Protein AF-A0AAV0Z0F6-F1 (afdb_monomer)

Sequence (221 aa):
MKNSTNETNNDSPKDEQHQPKLKLEIKMMGVITNCNFYIPDATGDINGMAFRMAYKAALDSKNNKDLCACIASMLCSVVPGFKTNIETALHEICIKPHFISLPSQADENKIMDSELPPLDWPSILVMFGYCILLLFELKYTLSVGYDIHIVSCIRSLKTAAKCDPNSKLGIPFDRTKADSVYAMLFSRQLQETVKKSLISNNNHTNSQVSSLFKYLIAILR

Nearest PDB structures (foldseek):
  6m7d-assembly1_A  TM=5.162E-01  e=4.376E-02  Sendai virus (strain Ohita)
  9fvd-assembly1_B  TM=4.397E-01  e=4.851E-01  Marburg virus - Musoke, Kenya, 1980
  4uft-assembly1_B-1  TM=4.841E-01  e=9.645E-01  Measles virus strain Halle

Mean predicted aligned error: 9.74 Å

Solvent-accessible surface area (backbone atoms only — not comparable to full-atom values): 12847 Å² total; per-residue (Å²): 133,89,78,88,84,88,82,88,83,88,79,81,83,79,81,76,77,78,71,79,79,76,75,73,76,75,76,73,80,58,80,71,39,81,26,67,24,31,29,45,32,95,91,51,46,95,71,43,55,20,30,30,49,18,50,49,52,34,63,73,43,91,45,68,66,49,27,42,35,15,52,49,16,30,47,27,45,79,40,62,88,44,43,70,55,46,53,51,53,35,45,76,69,27,37,42,75,43,82,44,44,18,70,86,43,25,73,86,68,70,54,55,75,90,79,38,64,93,55,51,73,36,52,47,46,27,52,42,52,49,55,53,45,36,50,70,61,78,90,67,56,85,89,67,36,68,67,57,50,50,54,52,50,52,52,53,34,24,62,33,21,69,26,68,86,84,54,86,78,70,85,81,65,58,70,69,56,43,52,45,41,21,70,63,61,54,39,72,68,49,49,52,48,53,53,50,51,36,64,77,41,33,78,38,93,49,66,39,59,10,39,32,27,48,50,50,54,67,73,74,108

Structure (mmCIF, N/CA/C/O backbone):
data_AF-A0AAV0Z0F6-F1
#
_entry.id   AF-A0AAV0Z0F6-F1
#
loop_
_atom_site.group_PDB
_atom_site.id
_atom_site.type_symbol
_atom_site.label_atom_id
_atom_site.label_alt_id
_atom_site.label_comp_id
_atom_site.label_asym_id
_atom_site.label_entity_id
_atom_site.label_seq_id
_atom_site.pdbx_PDB_ins_code
_atom_site.Cartn_x
_atom_site.Cartn_y
_atom_site.Cartn_z
_atom_site.occupancy
_atom_site.B_iso_or_equiv
_atom_site.auth_seq_id
_atom_site.auth_comp_id
_atom_site.auth_asym_id
_atom_site.auth_atom_id
_atom_site.pdbx_PDB_model_num
ATOM 1 N N . MET A 1 1 ? -45.450 61.795 -55.155 1.00 36.94 1 MET A N 1
ATOM 2 C CA . MET A 1 1 ? -46.564 62.225 -54.277 1.00 36.94 1 MET A CA 1
ATOM 3 C C . MET A 1 1 ? -46.697 61.158 -53.197 1.00 36.94 1 MET A C 1
ATOM 5 O O . MET A 1 1 ? -46.901 60.016 -53.567 1.00 36.94 1 MET A O 1
ATOM 9 N N . LYS A 1 2 ? -46.187 61.419 -51.980 1.00 31.16 2 LYS A N 1
ATOM 10 C CA . LYS A 1 2 ? -46.967 61.837 -50.782 1.00 31.16 2 LYS A CA 1
ATOM 11 C C . LYS A 1 2 ? -47.966 60.728 -50.387 1.00 31.16 2 LYS A C 1
ATOM 13 O O . LYS A 1 2 ? -48.844 60.451 -51.187 1.00 31.16 2 LYS A O 1
ATOM 18 N N . ASN A 1 3 ? -47.860 60.012 -49.263 1.00 33.19 3 ASN A N 1
ATOM 19 C CA . ASN A 1 3 ? -47.607 60.390 -47.855 1.00 33.19 3 ASN A CA 1
ATOM 20 C C . ASN A 1 3 ? -46.960 59.193 -47.096 1.00 33.19 3 ASN A C 1
ATOM 22 O O . ASN A 1 3 ? -47.168 58.060 -47.517 1.00 33.19 3 ASN A O 1
ATOM 26 N N . SER A 1 4 ? -46.066 59.359 -46.101 1.00 34.09 4 SER A N 1
ATOM 27 C CA . SER A 1 4 ? -46.325 59.757 -44.685 1.00 34.09 4 SER A CA 1
ATOM 28 C C . SER A 1 4 ? -47.443 58.905 -44.053 1.00 34.09 4 SER A C 1
ATOM 30 O O . SER A 1 4 ? -48.505 58.795 -44.648 1.00 34.09 4 SER A O 1
ATOM 32 N N . THR A 1 5 ? -47.338 58.258 -42.890 1.00 36.00 5 THR A N 1
ATOM 33 C CA . THR A 1 5 ? -46.546 58.439 -41.653 1.00 36.00 5 THR A CA 1
ATOM 34 C C . THR A 1 5 ? -46.770 57.130 -40.842 1.00 36.00 5 THR A C 1
ATOM 36 O O . THR A 1 5 ? -47.800 56.486 -41.023 1.00 36.00 5 THR A O 1
ATOM 39 N N . ASN A 1 6 ? -45.874 56.633 -39.991 1.00 36.19 6 ASN A N 1
ATOM 40 C CA . ASN A 1 6 ? -45.877 57.007 -38.576 1.00 36.19 6 ASN A CA 1
ATOM 41 C C . ASN A 1 6 ? -44.657 56.458 -37.833 1.00 36.19 6 ASN A C 1
ATOM 43 O O . ASN A 1 6 ? -44.187 55.346 -38.070 1.00 36.19 6 ASN A O 1
ATOM 47 N N . GLU A 1 7 ? -44.216 57.305 -36.917 1.00 35.09 7 GLU A N 1
ATOM 48 C CA . GLU A 1 7 ? -43.066 57.204 -36.042 1.00 35.09 7 GLU A CA 1
ATOM 49 C C . GLU A 1 7 ? -43.325 56.335 -34.797 1.00 35.09 7 GLU A C 1
ATOM 51 O O . GLU A 1 7 ? -44.452 56.105 -34.363 1.00 35.09 7 GLU A O 1
ATOM 56 N N . THR A 1 8 ? -42.192 55.897 -34.257 1.00 34.31 8 THR A N 1
ATOM 57 C CA . THR A 1 8 ? -41.834 55.392 -32.923 1.00 34.31 8 THR A CA 1
ATOM 58 C C . THR A 1 8 ? -42.647 55.878 -31.716 1.00 34.31 8 THR A C 1
ATOM 60 O O . THR A 1 8 ? -42.922 57.070 -31.606 1.00 34.31 8 THR A O 1
ATOM 63 N N . ASN A 1 9 ? -42.854 54.989 -30.727 1.00 32.50 9 ASN A N 1
ATOM 64 C CA . ASN A 1 9 ? -42.323 55.161 -29.358 1.00 32.50 9 ASN A CA 1
ATOM 65 C C . ASN A 1 9 ? -42.589 53.961 -28.419 1.00 32.50 9 ASN A C 1
ATOM 67 O O . ASN A 1 9 ? -43.702 53.447 -28.378 1.00 32.50 9 ASN A O 1
ATOM 71 N N . ASN A 1 10 ? -41.559 53.667 -27.607 1.00 33.06 10 ASN A N 1
ATOM 72 C CA . ASN A 1 10 ? -41.520 52.965 -26.306 1.00 33.06 10 ASN A CA 1
ATOM 73 C C . ASN A 1 10 ? -41.844 51.452 -26.332 1.00 33.06 10 ASN A C 1
ATOM 75 O O . ASN A 1 10 ? -42.818 51.024 -26.928 1.00 33.06 10 ASN A O 1
ATOM 79 N N . ASP A 1 11 ? -41.079 50.537 -25.738 1.00 36.56 11 ASP A N 1
ATOM 80 C CA . ASP A 1 11 ? -40.344 50.593 -24.477 1.00 36.56 11 ASP A CA 1
ATOM 81 C C . ASP A 1 11 ? -39.238 49.513 -24.464 1.00 36.56 11 ASP A C 1
ATOM 83 O O . ASP A 1 11 ? -39.309 48.518 -25.188 1.00 36.56 11 ASP A O 1
ATOM 87 N N . SER A 1 12 ? -38.227 49.726 -23.625 1.00 36.69 12 SER A N 1
ATOM 88 C CA . SER A 1 12 ? -37.025 48.904 -23.420 1.00 36.69 12 SER A CA 1
ATOM 89 C C . SER A 1 12 ? -37.232 47.376 -23.361 1.00 36.69 12 SER A C 1
ATOM 91 O O . SER A 1 12 ? -38.237 46.899 -22.825 1.00 36.69 12 SER A O 1
ATOM 93 N N . PRO A 1 13 ? -36.233 46.576 -23.792 1.00 36.41 13 PRO A N 1
ATOM 94 C CA . PRO A 1 13 ? -36.243 45.133 -23.597 1.00 36.41 13 PRO A CA 1
ATOM 95 C C . PRO A 1 13 ? -36.143 44.823 -22.100 1.00 36.41 13 PRO A C 1
ATOM 97 O O . PRO A 1 13 ? -35.202 45.234 -21.422 1.00 36.41 13 PRO A O 1
ATOM 100 N N . LYS A 1 14 ? -37.125 44.088 -21.571 1.00 38.12 14 LYS A N 1
ATOM 101 C CA . LYS A 1 14 ? -36.968 43.415 -20.283 1.00 38.12 14 LYS A CA 1
ATOM 102 C C . LYS A 1 14 ? -35.881 42.366 -20.469 1.00 38.12 14 LYS A C 1
ATOM 104 O O . LYS A 1 14 ? -36.106 41.365 -21.144 1.00 38.12 14 LYS A O 1
ATOM 109 N N . ASP A 1 15 ? -34.719 42.625 -19.882 1.00 36.59 15 ASP A N 1
ATOM 110 C CA . ASP A 1 15 ? -33.690 41.626 -19.636 1.00 36.59 15 ASP A CA 1
ATOM 111 C C . ASP A 1 15 ? -34.312 40.476 -18.832 1.00 36.59 15 ASP A C 1
ATOM 113 O O . ASP A 1 15 ? -34.387 40.503 -17.602 1.00 36.59 15 ASP A O 1
ATOM 117 N N . GLU A 1 16 ? -34.785 39.445 -19.531 1.00 37.19 16 GLU A N 1
ATOM 118 C CA . GLU A 1 16 ? -34.990 38.134 -18.936 1.00 37.19 16 GLU A CA 1
ATOM 119 C C . GLU A 1 16 ? -33.609 37.563 -18.627 1.00 37.19 16 GLU A C 1
ATOM 121 O O . GLU A 1 16 ? -32.989 36.868 -19.436 1.00 37.19 16 GLU A O 1
ATOM 126 N N . GLN A 1 17 ? -33.129 37.892 -17.423 1.00 35.50 17 GLN A N 1
ATOM 127 C CA . GLN A 1 17 ? -32.076 37.169 -16.729 1.00 35.50 17 GLN A CA 1
ATOM 128 C C . GLN A 1 17 ? -32.372 35.669 -16.820 1.00 35.50 17 GLN A C 1
ATOM 130 O O . GLN A 1 17 ? -33.114 35.100 -16.018 1.00 35.50 17 GLN A O 1
ATOM 135 N N . HIS A 1 18 ? -31.748 35.016 -17.797 1.00 40.16 18 HIS A N 1
ATOM 136 C CA . HIS A 1 18 ? -31.531 33.584 -17.792 1.00 40.16 18 HIS A CA 1
ATOM 137 C C . HIS A 1 18 ? -30.619 33.284 -16.606 1.00 40.16 18 HIS A C 1
ATOM 139 O O . HIS A 1 18 ? -29.395 33.268 -16.723 1.00 40.16 18 HIS A O 1
ATOM 145 N N . GLN A 1 19 ? -31.216 33.077 -15.433 1.00 40.34 19 GLN A N 1
ATOM 146 C CA . GLN A 1 19 ? -30.513 32.424 -14.346 1.00 40.34 19 GLN A CA 1
ATOM 147 C C . GLN A 1 19 ? -30.098 31.035 -14.843 1.00 40.34 19 GLN A C 1
ATOM 149 O O . GLN A 1 19 ? -30.968 30.239 -15.220 1.00 40.34 19 GLN A O 1
ATOM 154 N N . PRO A 1 20 ? -28.799 30.698 -14.855 1.00 39.34 20 PRO A N 1
ATOM 155 C CA . PRO A 1 20 ? -28.409 29.324 -15.074 1.00 39.34 20 PRO A CA 1
ATOM 156 C C . PRO A 1 20 ? -28.940 28.524 -13.884 1.00 39.34 20 PRO A C 1
ATOM 158 O O . PRO A 1 20 ? -28.512 28.716 -12.746 1.00 39.34 20 PRO A O 1
ATOM 161 N N . LYS A 1 21 ? -29.901 27.630 -14.151 1.00 36.66 21 LYS A N 1
ATOM 162 C CA . LYS A 1 21 ? -30.272 26.546 -13.238 1.00 36.66 21 LYS A CA 1
ATOM 163 C C . LYS A 1 21 ? -28.997 25.763 -12.941 1.00 36.66 21 LYS A C 1
ATOM 165 O O . LYS A 1 21 ? -28.613 24.879 -13.705 1.00 36.66 21 LYS A O 1
ATOM 170 N N . LEU A 1 22 ? -28.348 26.107 -11.833 1.00 36.38 22 LEU A N 1
ATOM 171 C CA . LEU A 1 22 ? -27.390 25.261 -11.145 1.00 36.38 22 LEU A CA 1
ATOM 172 C C . LEU A 1 22 ? -28.110 23.939 -10.880 1.00 36.38 22 LEU A C 1
ATOM 174 O O . LEU A 1 22 ? -28.892 23.809 -9.938 1.00 36.38 22 LEU A O 1
ATOM 178 N N . LYS A 1 23 ? -27.890 22.964 -11.765 1.00 38.59 23 LYS A N 1
ATOM 179 C CA . LYS A 1 23 ? -28.111 21.559 -11.457 1.00 38.59 23 LYS A CA 1
ATOM 180 C C . LYS A 1 23 ? -27.133 21.251 -10.332 1.00 38.59 23 LYS A C 1
ATOM 182 O O . LYS A 1 23 ? -25.975 20.948 -10.589 1.00 38.59 23 LYS A O 1
ATOM 187 N N . LEU A 1 24 ? -27.589 21.416 -9.092 1.00 44.81 24 LEU A N 1
ATOM 188 C CA . LEU A 1 24 ? -26.961 20.773 -7.953 1.00 44.81 24 LEU A CA 1
ATOM 189 C C . LEU A 1 24 ? -26.950 19.281 -8.291 1.00 44.81 24 LEU A C 1
ATOM 191 O O . LEU A 1 24 ? -27.991 18.623 -8.258 1.00 44.81 24 LEU A O 1
ATOM 195 N N . GLU A 1 25 ? -25.786 18.762 -8.673 1.00 39.38 25 GLU A N 1
ATOM 196 C CA . GLU A 1 25 ? -25.502 17.344 -8.534 1.00 39.38 25 GLU A CA 1
ATOM 197 C C . GLU A 1 25 ? -25.650 17.045 -7.047 1.00 39.38 25 GLU A C 1
ATOM 199 O O . GLU A 1 25 ? -24.797 17.371 -6.221 1.00 39.38 25 GLU A O 1
ATOM 204 N N . ILE A 1 26 ? -26.810 16.503 -6.686 1.00 44.06 26 ILE A N 1
ATOM 205 C CA . ILE A 1 26 ? -27.040 15.918 -5.377 1.00 44.06 26 ILE A CA 1
ATOM 206 C C . ILE A 1 26 ? -26.003 14.803 -5.281 1.00 44.06 26 ILE A C 1
ATOM 208 O O . ILE A 1 26 ? -26.165 13.756 -5.907 1.00 44.06 26 ILE A O 1
ATOM 212 N N . LYS A 1 27 ? -24.905 15.062 -4.560 1.00 48.22 27 LYS A N 1
ATOM 213 C CA . LYS A 1 27 ? -23.892 14.069 -4.204 1.00 48.22 27 LYS A CA 1
ATOM 214 C C . LYS A 1 27 ? -24.641 12.958 -3.480 1.00 48.22 27 LYS A C 1
ATOM 216 O O . LYS A 1 27 ? -24.971 13.087 -2.304 1.00 48.22 27 LYS A O 1
ATOM 221 N N . MET A 1 28 ? -25.009 11.923 -4.227 1.00 45.38 28 MET A N 1
ATOM 222 C CA . MET A 1 28 ? -25.701 10.747 -3.733 1.00 45.38 28 MET A CA 1
ATOM 223 C C . MET A 1 28 ? -24.772 10.160 -2.672 1.00 45.38 28 MET A C 1
ATOM 225 O O . MET A 1 28 ? -23.732 9.599 -3.009 1.00 45.38 28 MET A O 1
ATOM 229 N N . MET A 1 29 ? -25.062 10.412 -1.390 1.00 52.53 29 MET A N 1
ATOM 230 C CA . MET A 1 29 ? -24.277 9.844 -0.300 1.00 52.53 29 MET A CA 1
ATOM 231 C C . MET A 1 29 ? -24.448 8.335 -0.402 1.00 52.53 29 MET A C 1
ATOM 233 O O . MET A 1 29 ? -25.510 7.796 -0.096 1.00 52.53 29 MET A O 1
ATOM 237 N N . GLY A 1 30 ? -23.427 7.672 -0.943 1.00 65.88 30 GLY A N 1
ATOM 238 C CA . GLY A 1 30 ? -23.407 6.228 -1.068 1.00 65.88 30 GLY A CA 1
ATOM 239 C C . GLY A 1 30 ? -23.584 5.585 0.304 1.00 65.88 30 GLY A C 1
ATOM 240 O O . GLY A 1 30 ? -23.236 6.162 1.334 1.00 65.88 30 GLY A O 1
ATOM 241 N N . VAL A 1 31 ? -24.118 4.365 0.324 1.00 84.75 31 VAL A N 1
ATOM 242 C CA . VAL A 1 31 ? -24.234 3.579 1.557 1.00 84.75 31 VAL A CA 1
ATOM 243 C C . VAL A 1 31 ? -22.855 3.489 2.214 1.00 84.75 31 VAL A C 1
ATOM 245 O O . VAL A 1 31 ? -21.896 3.050 1.572 1.00 84.75 31 VAL A O 1
ATOM 248 N N . ILE A 1 32 ? -22.749 3.932 3.470 1.00 91.25 32 ILE A N 1
ATOM 249 C CA . ILE A 1 32 ? -21.505 3.846 4.240 1.00 91.25 32 ILE A CA 1
ATOM 250 C C . ILE A 1 32 ? -21.154 2.370 4.423 1.00 91.25 32 ILE A C 1
ATOM 252 O O . ILE A 1 32 ? -21.977 1.576 4.877 1.00 91.25 32 ILE A O 1
ATOM 256 N N . THR A 1 33 ? -19.926 2.006 4.072 1.00 94.19 33 THR A N 1
ATOM 257 C CA . THR A 1 33 ? -19.409 0.643 4.215 1.00 94.19 33 THR A CA 1
ATOM 258 C C . THR A 1 33 ? -18.358 0.629 5.314 1.00 94.19 33 THR A C 1
ATOM 260 O O . THR A 1 33 ? -17.432 1.437 5.285 1.00 94.19 33 THR A O 1
ATOM 263 N N . ASN A 1 34 ? -18.508 -0.267 6.288 1.00 94.88 34 ASN A N 1
ATOM 264 C CA . ASN A 1 34 ? -17.475 -0.498 7.293 1.00 94.88 34 ASN A CA 1
ATOM 265 C C . ASN A 1 34 ? -16.402 -1.406 6.686 1.00 94.88 34 ASN A C 1
ATOM 267 O O . ASN A 1 34 ? -16.731 -2.507 6.252 1.00 94.88 34 ASN A O 1
ATOM 271 N N . CYS A 1 35 ? -15.150 -0.954 6.668 1.00 96.69 35 CYS A N 1
ATOM 272 C CA . CYS A 1 35 ? -14.030 -1.702 6.095 1.00 96.69 35 CYS A CA 1
ATOM 273 C C . CYS A 1 35 ? -12.923 -1.852 7.138 1.00 96.69 35 CYS A C 1
ATOM 275 O O . CYS A 1 35 ? -12.595 -0.881 7.822 1.00 96.69 35 CYS A O 1
ATOM 277 N N . ASN A 1 36 ? -12.315 -3.034 7.234 1.00 97.00 36 ASN A N 1
ATOM 278 C CA . ASN A 1 36 ? -11.160 -3.236 8.107 1.00 97.00 36 ASN A CA 1
ATOM 279 C C . ASN A 1 36 ? -9.994 -2.346 7.669 1.00 97.00 36 ASN A C 1
ATOM 281 O O . ASN A 1 36 ? -9.692 -2.229 6.480 1.00 97.00 36 ASN A O 1
ATOM 285 N N . PHE A 1 37 ? -9.337 -1.728 8.645 1.00 97.00 37 PHE A N 1
ATOM 286 C CA . PHE A 1 37 ? -8.220 -0.825 8.434 1.00 97.00 37 PHE A CA 1
ATOM 287 C C . PHE A 1 37 ? -7.099 -1.177 9.408 1.00 97.00 37 PHE A C 1
ATOM 289 O O . PHE A 1 37 ? -7.163 -0.870 10.599 1.00 97.00 37 PHE A O 1
ATOM 296 N N . TYR A 1 38 ? -6.074 -1.849 8.897 1.00 96.25 38 TYR A N 1
ATOM 297 C CA . TYR A 1 38 ? -4.969 -2.353 9.702 1.00 96.25 38 TYR A CA 1
ATOM 298 C C . TYR A 1 38 ? -3.941 -1.243 9.942 1.00 96.25 38 TYR A C 1
ATOM 300 O O . TYR A 1 38 ? -3.533 -0.553 9.004 1.00 96.25 38 TYR A O 1
ATOM 308 N N . ILE A 1 39 ? -3.531 -1.044 11.189 1.00 94.56 39 ILE A N 1
ATOM 309 C CA . ILE A 1 39 ? -2.497 -0.071 11.554 1.00 94.56 39 ILE A CA 1
ATOM 310 C C . ILE A 1 39 ? -1.460 -0.712 12.468 1.00 94.56 39 ILE A C 1
ATOM 312 O O . ILE A 1 39 ? -1.803 -1.606 13.239 1.00 94.56 39 ILE A O 1
ATOM 316 N N . PRO A 1 40 ? -0.200 -0.263 12.398 1.00 93.50 40 PRO A N 1
ATOM 317 C CA . PRO A 1 40 ? 0.806 -0.669 13.362 1.00 93.50 40 PRO A CA 1
ATOM 318 C C . PRO A 1 40 ? 0.439 -0.149 14.758 1.00 93.50 40 PRO A C 1
ATOM 320 O O . PRO A 1 40 ? -0.103 0.953 14.898 1.00 93.50 40 PRO A O 1
ATOM 323 N N . ASP A 1 41 ? 0.770 -0.923 15.786 1.00 90.00 41 ASP A N 1
ATOM 324 C CA . ASP A 1 41 ? 0.691 -0.476 17.175 1.00 90.00 41 ASP A CA 1
ATOM 325 C C . ASP A 1 41 ? 1.569 0.762 17.415 1.00 90.00 41 ASP A C 1
ATOM 327 O O . ASP A 1 41 ? 2.561 1.007 16.723 1.00 90.00 41 ASP A O 1
ATOM 331 N N . ALA A 1 42 ? 1.251 1.535 18.458 1.00 81.44 42 ALA A N 1
ATOM 332 C CA . ALA A 1 42 ? 2.024 2.725 18.829 1.00 81.44 42 ALA A CA 1
ATOM 333 C C . ALA A 1 42 ? 3.491 2.409 19.186 1.00 81.44 42 ALA A C 1
ATOM 335 O O . ALA A 1 42 ? 4.367 3.255 19.019 1.00 81.44 42 ALA A O 1
ATOM 336 N N . THR A 1 43 ? 3.763 1.187 19.652 1.00 75.12 43 THR A N 1
ATOM 337 C CA . THR A 1 43 ? 5.113 0.671 19.932 1.00 75.12 43 THR A CA 1
ATOM 338 C C . THR A 1 43 ? 5.883 0.271 18.669 1.00 75.12 43 THR A C 1
ATOM 340 O O . THR A 1 43 ? 7.059 -0.073 18.757 1.00 75.12 43 THR A O 1
ATOM 343 N N . GLY A 1 44 ? 5.240 0.343 17.500 1.00 68.62 44 GLY A N 1
ATOM 344 C CA . GLY A 1 44 ? 5.785 -0.016 16.198 1.00 68.62 44 GLY A CA 1
ATOM 345 C C . GLY A 1 44 ? 5.366 -1.409 15.727 1.00 68.62 44 GLY A C 1
ATOM 346 O O . GLY A 1 44 ? 4.872 -2.234 16.491 1.00 68.62 44 GLY A O 1
ATOM 347 N N . ASP A 1 45 ? 5.607 -1.664 14.442 1.00 70.00 45 ASP A N 1
ATOM 348 C CA . ASP A 1 45 ? 5.353 -2.940 13.774 1.00 70.00 45 ASP A CA 1
ATOM 349 C C . ASP A 1 45 ? 6.673 -3.496 13.234 1.00 70.00 45 ASP A C 1
ATOM 351 O O . ASP A 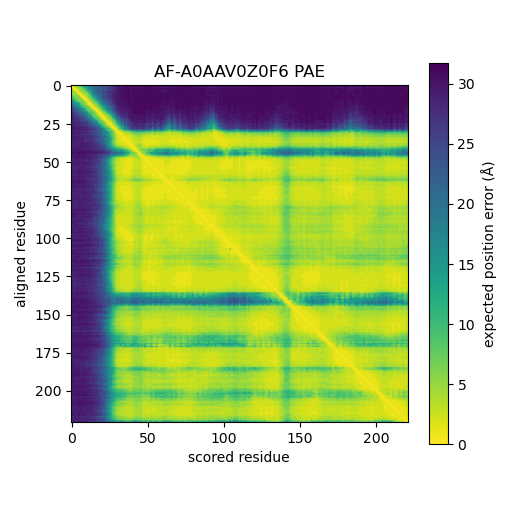1 45 ? 7.114 -3.173 12.130 1.00 70.00 45 ASP A O 1
ATOM 355 N N . ILE A 1 46 ? 7.335 -4.303 14.066 1.00 67.44 46 ILE A N 1
ATOM 356 C CA . ILE A 1 46 ? 8.696 -4.807 13.823 1.00 67.44 46 ILE A CA 1
ATOM 357 C C . ILE A 1 46 ? 8.756 -5.656 12.543 1.00 67.44 46 ILE A C 1
ATOM 359 O O . ILE A 1 46 ? 9.769 -5.650 11.846 1.00 67.44 46 ILE A O 1
ATOM 363 N N . ASN A 1 47 ? 7.659 -6.338 12.199 1.00 79.56 47 ASN A N 1
ATOM 364 C CA . ASN A 1 47 ? 7.612 -7.296 11.094 1.00 79.56 47 ASN A CA 1
ATOM 365 C C . ASN A 1 47 ? 6.715 -6.834 9.934 1.00 79.56 47 ASN A C 1
ATOM 367 O O . ASN A 1 47 ? 6.436 -7.618 9.026 1.00 79.56 47 ASN A O 1
ATOM 371 N N . GLY A 1 48 ? 6.192 -5.608 9.966 1.00 91.69 48 GLY A N 1
ATOM 372 C CA . GLY A 1 48 ? 5.227 -5.142 8.969 1.00 91.69 48 GLY A CA 1
ATOM 373 C C . GLY A 1 48 ? 3.932 -5.967 8.937 1.00 91.69 48 GLY A C 1
ATOM 374 O O . GLY A 1 48 ? 3.354 -6.144 7.866 1.00 91.69 48 GLY A O 1
ATOM 375 N N . MET A 1 49 ? 3.505 -6.545 10.064 1.00 94.56 49 MET A N 1
ATOM 376 C CA . MET A 1 49 ? 2.282 -7.340 10.189 1.00 94.56 49 MET A CA 1
ATOM 377 C C . MET A 1 49 ? 1.038 -6.581 9.709 1.00 94.56 49 MET A C 1
ATOM 379 O O . MET A 1 49 ? 0.235 -7.157 8.973 1.00 94.56 49 MET A O 1
ATOM 383 N N . ALA A 1 50 ? 0.898 -5.296 10.051 1.00 95.75 50 ALA A N 1
ATOM 384 C CA . ALA A 1 50 ? -0.231 -4.481 9.604 1.00 95.75 50 ALA A CA 1
ATOM 385 C C . ALA A 1 50 ? -0.252 -4.355 8.077 1.00 95.75 50 ALA A C 1
ATOM 387 O O . ALA A 1 50 ? -1.281 -4.582 7.436 1.00 95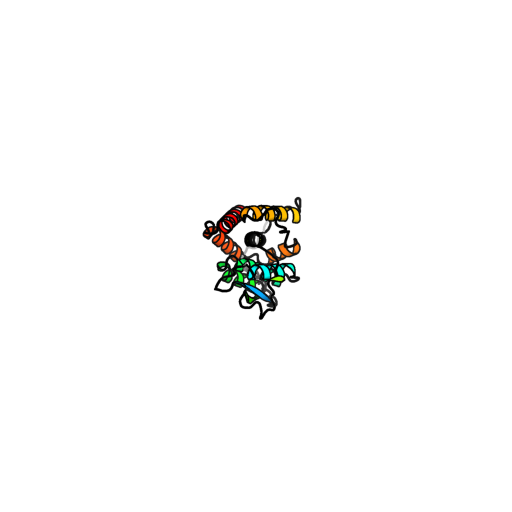.75 50 ALA A O 1
ATOM 388 N N . PHE A 1 51 ? 0.917 -4.096 7.486 1.00 96.69 51 PHE A N 1
ATOM 389 C CA . PHE A 1 51 ? 1.070 -4.027 6.038 1.00 96.69 51 PHE A CA 1
ATOM 390 C C . PHE A 1 51 ? 0.762 -5.372 5.374 1.00 96.69 51 PHE A C 1
ATOM 392 O O . PHE A 1 51 ? -0.001 -5.426 4.413 1.00 96.69 51 PHE A O 1
ATOM 399 N N . ARG A 1 52 ? 1.339 -6.468 5.878 1.00 96.38 52 ARG A N 1
ATOM 400 C CA . ARG A 1 52 ? 1.163 -7.815 5.314 1.00 96.38 52 ARG A CA 1
ATOM 401 C C . ARG A 1 52 ? -0.294 -8.272 5.385 1.00 96.38 52 ARG A C 1
ATOM 403 O O . ARG A 1 52 ? -0.784 -8.867 4.425 1.00 96.38 52 ARG A O 1
ATOM 410 N N . MET A 1 53 ? -0.999 -7.949 6.470 1.00 96.62 53 MET A N 1
ATOM 411 C CA . MET A 1 53 ? -2.427 -8.236 6.609 1.00 96.62 53 MET A CA 1
ATOM 412 C C . MET A 1 53 ? -3.270 -7.415 5.628 1.00 96.62 53 MET A C 1
ATOM 414 O O . MET A 1 53 ? -4.101 -7.977 4.915 1.00 96.62 53 MET A O 1
ATOM 418 N N . ALA A 1 54 ? -3.014 -6.110 5.521 1.00 97.44 54 ALA A N 1
ATOM 419 C CA . ALA A 1 54 ? -3.695 -5.251 4.555 1.00 97.44 54 ALA A CA 1
ATOM 420 C C . ALA A 1 54 ? -3.438 -5.696 3.106 1.00 97.44 54 ALA A C 1
ATOM 422 O O . ALA A 1 54 ? -4.358 -5.736 2.292 1.00 97.44 54 ALA A O 1
ATOM 423 N N . TYR A 1 55 ? -2.207 -6.099 2.793 1.00 97.31 55 TYR A N 1
ATOM 424 C CA . TYR A 1 55 ? -1.837 -6.627 1.486 1.00 97.31 55 TYR A CA 1
ATOM 425 C C . TYR A 1 55 ? -2.587 -7.924 1.162 1.00 97.31 55 TYR A C 1
ATOM 427 O O . TYR A 1 55 ? -3.182 -8.032 0.091 1.00 97.31 55 TYR A O 1
ATOM 435 N N . LYS A 1 56 ? -2.637 -8.880 2.101 1.00 96.25 56 LYS A N 1
ATOM 436 C CA . LYS A 1 56 ? -3.433 -10.109 1.956 1.00 96.25 56 LYS A CA 1
ATOM 437 C C . LYS A 1 56 ? -4.905 -9.790 1.684 1.00 96.25 56 LYS A C 1
ATOM 439 O O . LYS A 1 56 ? -5.464 -10.255 0.695 1.00 96.25 56 LYS A O 1
ATOM 444 N N . ALA A 1 57 ? -5.504 -8.933 2.508 1.00 96.50 57 ALA A N 1
ATOM 445 C CA . ALA A 1 57 ? -6.897 -8.528 2.353 1.00 96.50 57 ALA A CA 1
ATOM 446 C C . ALA A 1 57 ? -7.162 -7.821 1.007 1.00 96.50 57 ALA A C 1
ATOM 448 O O . ALA A 1 57 ? -8.200 -8.046 0.387 1.00 96.50 57 ALA A O 1
ATOM 449 N N . ALA A 1 58 ? -6.216 -7.021 0.501 1.00 96.88 58 ALA A N 1
ATOM 450 C CA . ALA A 1 58 ? -6.320 -6.387 -0.815 1.00 96.88 58 ALA A CA 1
ATOM 451 C C . ALA A 1 58 ? -6.335 -7.409 -1.969 1.00 96.88 58 ALA A C 1
ATOM 453 O O . ALA A 1 58 ? -7.100 -7.259 -2.931 1.00 96.88 58 ALA A O 1
ATOM 454 N N . LEU A 1 59 ? -5.508 -8.457 -1.878 1.00 94.62 59 LEU A N 1
ATOM 455 C CA . LEU A 1 59 ? -5.477 -9.540 -2.866 1.00 94.62 59 LEU A CA 1
ATOM 456 C C . LEU A 1 59 ? -6.812 -10.292 -2.901 1.00 94.62 59 LEU A C 1
ATOM 458 O O . LEU A 1 59 ? -7.376 -10.477 -3.983 1.00 94.62 59 LEU A O 1
ATOM 462 N N . ASP A 1 60 ? -7.351 -10.622 -1.728 1.00 94.75 60 ASP A N 1
ATOM 463 C CA . ASP A 1 60 ? -8.593 -11.391 -1.578 1.00 94.75 60 ASP A CA 1
ATOM 464 C C . ASP A 1 60 ? -9.862 -10.550 -1.800 1.00 94.75 60 ASP A C 1
ATOM 466 O O . ASP A 1 60 ? -10.956 -11.090 -2.002 1.00 94.75 60 ASP A O 1
ATOM 470 N N . SER A 1 61 ? -9.737 -9.219 -1.789 1.00 94.62 61 SER A N 1
ATOM 471 C CA . SER A 1 61 ? -10.874 -8.315 -1.923 1.00 94.62 61 SER A CA 1
ATOM 472 C C . SER A 1 61 ? -11.582 -8.468 -3.271 1.00 94.62 61 SER A C 1
ATOM 474 O O . SER A 1 61 ? -10.966 -8.447 -4.344 1.00 94.62 61 SER A O 1
ATOM 476 N N . LYS A 1 62 ? -12.913 -8.554 -3.189 1.00 93.19 62 LYS A N 1
ATOM 477 C CA . LYS A 1 62 ? -13.859 -8.542 -4.318 1.00 93.19 62 LYS A CA 1
ATOM 478 C C . LYS A 1 62 ? -14.627 -7.221 -4.422 1.00 93.19 62 LYS A C 1
ATOM 480 O O . LYS A 1 62 ? -15.468 -7.067 -5.301 1.00 93.19 62 LYS A O 1
ATOM 485 N N . ASN A 1 63 ? -14.372 -6.293 -3.501 1.00 92.81 63 ASN A N 1
ATOM 486 C CA . ASN A 1 63 ? -15.088 -5.035 -3.357 1.00 92.81 63 ASN A CA 1
ATOM 487 C C . ASN A 1 63 ? -14.097 -3.874 -3.436 1.00 92.81 63 ASN A C 1
ATOM 489 O O . ASN A 1 63 ? -13.138 -3.798 -2.666 1.00 92.81 63 ASN A O 1
ATOM 493 N N . ASN A 1 64 ? -14.364 -2.927 -4.331 1.00 94.62 64 ASN A N 1
ATOM 494 C CA . ASN A 1 64 ? -13.489 -1.782 -4.548 1.00 94.62 64 ASN A CA 1
ATOM 495 C C . ASN A 1 64 ? -13.323 -0.919 -3.288 1.00 94.62 64 ASN A C 1
ATOM 497 O O . ASN A 1 64 ? -12.237 -0.394 -3.061 1.00 94.62 64 ASN A O 1
ATOM 501 N N . LYS A 1 65 ? -14.348 -0.819 -2.430 1.00 95.00 65 LYS A N 1
ATOM 502 C CA . LYS A 1 65 ? -14.238 -0.091 -1.157 1.00 95.00 65 LYS A CA 1
ATOM 503 C C . LYS A 1 65 ? -13.282 -0.771 -0.181 1.00 95.00 65 LYS A C 1
ATOM 505 O O . LYS A 1 65 ? -12.382 -0.118 0.337 1.00 95.00 65 LYS A O 1
ATOM 510 N N . ASP A 1 66 ? -13.429 -2.080 0.011 1.00 95.75 66 ASP A N 1
ATOM 511 C CA . ASP A 1 66 ? -12.527 -2.852 0.873 1.00 95.75 66 ASP A CA 1
ATOM 512 C C . ASP A 1 66 ? -11.094 -2.815 0.332 1.00 95.75 66 ASP A C 1
ATOM 514 O O . ASP A 1 66 ? -10.146 -2.627 1.093 1.00 95.75 66 ASP A O 1
ATOM 518 N N . LEU A 1 67 ? -10.932 -2.901 -0.994 1.00 96.75 67 LEU A N 1
ATOM 519 C CA . LEU A 1 67 ? -9.636 -2.738 -1.653 1.00 96.75 67 LEU A CA 1
ATOM 520 C C . LEU A 1 67 ? -9.027 -1.359 -1.352 1.00 96.75 67 LEU A C 1
ATOM 522 O O . LEU A 1 67 ? -7.872 -1.285 -0.942 1.00 96.75 67 LEU A O 1
ATOM 526 N N . CYS A 1 68 ? -9.795 -0.275 -1.490 1.00 96.06 68 CYS A N 1
ATOM 527 C CA . CYS A 1 68 ? -9.327 1.077 -1.178 1.00 96.06 68 CYS A CA 1
ATOM 528 C C . CYS A 1 68 ? -8.929 1.230 0.295 1.00 96.06 68 CYS A C 1
ATOM 530 O O . CYS A 1 68 ? -7.883 1.811 0.581 1.00 96.06 68 CYS A O 1
ATOM 532 N N . ALA A 1 69 ? -9.709 0.671 1.225 1.00 97.12 69 ALA A N 1
ATOM 533 C CA . ALA A 1 69 ? -9.373 0.670 2.648 1.00 97.12 69 ALA A CA 1
ATOM 534 C C . ALA A 1 69 ? -8.062 -0.086 2.929 1.00 97.12 69 ALA A C 1
ATOM 536 O O . ALA A 1 69 ? -7.226 0.401 3.689 1.00 97.12 69 ALA A O 1
ATOM 537 N N . CYS A 1 70 ? -7.833 -1.222 2.263 1.00 97.62 70 CYS A N 1
ATOM 538 C CA . CYS A 1 70 ? -6.591 -1.987 2.388 1.00 97.62 70 CYS A CA 1
ATOM 539 C C . CYS A 1 70 ? -5.380 -1.234 1.813 1.00 97.62 70 CYS A C 1
ATOM 541 O O . CYS A 1 70 ? -4.327 -1.186 2.446 1.00 97.62 70 CYS A O 1
ATOM 543 N N . ILE A 1 71 ? -5.521 -0.595 0.646 1.00 96.56 71 ILE A N 1
ATOM 544 C CA . ILE A 1 71 ? -4.465 0.239 0.040 1.00 96.56 71 ILE A CA 1
ATOM 545 C C . ILE A 1 71 ? -4.101 1.400 0.962 1.00 96.56 71 ILE A C 1
ATOM 547 O O . ILE A 1 71 ? -2.930 1.656 1.238 1.00 96.56 71 ILE A O 1
ATOM 551 N N . ALA A 1 72 ? -5.117 2.072 1.485 1.00 95.88 72 ALA A N 1
ATOM 552 C CA . ALA A 1 72 ? -4.964 3.156 2.431 1.00 95.88 72 ALA A CA 1
ATOM 553 C C . ALA A 1 72 ? -4.274 2.703 3.736 1.00 95.88 72 ALA A C 1
ATOM 555 O O . ALA A 1 72 ? -3.356 3.363 4.223 1.00 95.88 72 ALA A O 1
ATOM 556 N N . SER A 1 73 ? -4.648 1.533 4.253 1.00 96.75 73 SER A N 1
ATOM 557 C CA . SER A 1 73 ? -4.015 0.894 5.410 1.00 96.75 73 SER A CA 1
ATOM 558 C C . SER A 1 73 ? -2.534 0.565 5.159 1.00 96.75 73 SER A C 1
ATOM 560 O O . SER A 1 73 ? -1.687 0.876 6.002 1.00 96.75 73 SER A O 1
ATOM 562 N N . MET A 1 74 ? -2.179 0.050 3.976 1.00 96.94 74 MET A N 1
ATOM 563 C CA . MET A 1 74 ? -0.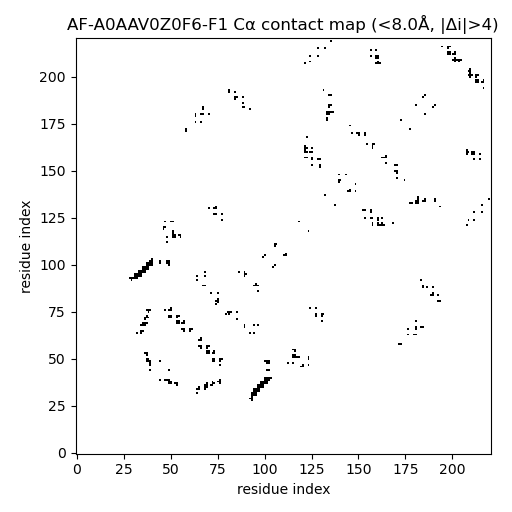782 -0.184 3.580 1.00 96.94 74 MET A CA 1
ATOM 564 C C . MET A 1 74 ? 0.042 1.111 3.541 1.00 96.94 74 MET A C 1
ATOM 566 O O . MET A 1 74 ? 1.175 1.141 4.024 1.00 96.94 74 MET A O 1
ATOM 570 N N . LEU A 1 75 ? -0.524 2.204 3.018 1.00 94.75 75 LEU A N 1
ATOM 571 C CA . LEU A 1 75 ? 0.139 3.512 2.994 1.00 94.75 75 LEU A CA 1
ATOM 572 C C . LEU A 1 75 ? 0.386 4.051 4.410 1.00 94.75 75 LEU A C 1
ATOM 574 O O . LEU A 1 75 ? 1.499 4.485 4.716 1.00 94.75 75 LEU A O 1
ATOM 578 N N . CYS A 1 76 ? -0.622 3.983 5.284 1.00 93.19 76 CYS A N 1
ATOM 579 C CA . CYS A 1 76 ? -0.511 4.404 6.683 1.00 93.19 76 CYS A CA 1
ATOM 580 C C . CYS A 1 76 ? 0.439 3.529 7.505 1.00 93.19 76 CYS A C 1
ATOM 582 O O . CYS A 1 76 ? 1.038 4.026 8.454 1.00 93.19 76 CYS A O 1
ATOM 584 N N . SER A 1 77 ? 0.596 2.254 7.146 1.00 93.00 77 SER A N 1
ATOM 585 C CA . SER A 1 77 ? 1.500 1.339 7.851 1.00 93.00 77 SER A CA 1
ATOM 586 C C . SER A 1 77 ? 2.970 1.718 7.666 1.00 93.00 77 SER A C 1
ATOM 588 O O . SER A 1 77 ? 3.753 1.607 8.602 1.00 93.00 77 SER A O 1
ATOM 590 N N . VAL A 1 78 ? 3.348 2.205 6.478 1.00 91.12 78 VAL A N 1
ATOM 591 C CA . VAL A 1 78 ? 4.724 2.662 6.203 1.00 91.12 78 VAL A CA 1
ATOM 592 C C . VAL A 1 78 ? 4.926 4.128 6.587 1.00 91.12 78 VAL A C 1
ATOM 594 O O . VAL A 1 78 ? 5.994 4.501 7.069 1.00 91.12 78 VAL A O 1
ATOM 597 N N . VAL A 1 79 ? 3.910 4.972 6.383 1.00 88.88 79 VAL A N 1
ATOM 598 C CA . VAL A 1 79 ? 3.957 6.404 6.708 1.00 88.88 79 VAL A CA 1
ATOM 599 C C . VAL A 1 79 ? 2.737 6.768 7.563 1.00 88.88 79 VAL A C 1
ATOM 601 O O . VAL A 1 79 ? 1.718 7.223 7.032 1.00 88.88 79 VAL A O 1
ATOM 604 N N . PRO A 1 80 ? 2.829 6.634 8.902 1.00 87.25 80 PRO A N 1
ATOM 605 C CA . PRO A 1 80 ? 1.716 6.919 9.814 1.00 87.25 80 PRO A CA 1
ATOM 606 C C . PRO A 1 80 ? 1.149 8.338 9.680 1.00 87.25 80 PRO A C 1
ATOM 608 O O . PRO A 1 80 ? -0.044 8.558 9.881 1.00 87.25 80 PRO A O 1
ATOM 611 N N . GLY A 1 81 ? 1.978 9.298 9.254 1.00 85.19 81 GLY A N 1
ATOM 612 C CA . GLY A 1 81 ? 1.569 10.681 8.997 1.00 85.19 81 GLY A CA 1
ATOM 613 C C . GLY A 1 81 ? 0.492 10.853 7.915 1.00 85.19 81 GLY A C 1
ATOM 614 O O . GLY A 1 81 ? -0.100 11.925 7.822 1.00 85.19 81 GLY A O 1
ATOM 615 N N . PHE A 1 82 ? 0.190 9.825 7.112 1.00 87.69 82 PHE A N 1
ATOM 616 C CA . PHE A 1 82 ? -0.908 9.881 6.142 1.00 87.69 82 PHE A CA 1
ATOM 617 C C . PHE A 1 82 ? -2.300 9.706 6.750 1.00 87.69 82 PHE A C 1
ATOM 619 O O . PHE A 1 82 ? -3.277 10.083 6.102 1.00 87.69 82 PHE A O 1
ATOM 626 N N . LYS A 1 83 ? -2.397 9.181 7.979 1.00 89.88 83 LYS A N 1
ATOM 627 C CA . LYS A 1 83 ? -3.649 8.718 8.594 1.00 89.88 83 LYS A CA 1
ATOM 628 C C . LYS A 1 83 ? -4.815 9.701 8.450 1.00 89.88 83 LYS A C 1
ATOM 630 O O . LYS A 1 83 ? -5.823 9.345 7.853 1.00 89.88 83 LYS A O 1
ATOM 635 N N . THR A 1 84 ? -4.665 10.948 8.890 1.00 89.56 84 THR A N 1
ATOM 636 C CA . THR A 1 84 ? -5.756 11.943 8.865 1.00 89.56 84 THR A CA 1
ATOM 637 C C . THR A 1 84 ? -6.268 12.253 7.453 1.00 89.56 84 THR A C 1
ATOM 639 O O . THR A 1 84 ? -7.475 12.341 7.224 1.00 89.56 84 THR A O 1
ATOM 642 N N . ASN A 1 85 ? -5.364 12.400 6.480 1.00 88.50 85 ASN A N 1
ATOM 643 C CA . ASN A 1 85 ? -5.751 12.710 5.100 1.00 88.50 85 ASN A CA 1
ATOM 644 C C . ASN A 1 85 ? -6.394 11.502 4.414 1.00 88.50 85 ASN A C 1
ATOM 646 O O . ASN A 1 85 ? -7.343 11.652 3.650 1.00 88.50 85 ASN A O 1
ATOM 650 N N . ILE A 1 86 ? -5.904 10.302 4.723 1.00 91.19 86 ILE A N 1
ATOM 651 C CA . ILE A 1 86 ? -6.486 9.054 4.244 1.00 91.19 86 ILE A CA 1
ATOM 652 C C . ILE A 1 86 ? -7.882 8.829 4.831 1.00 91.19 86 ILE A C 1
ATOM 654 O O . ILE A 1 86 ? -8.795 8.508 4.082 1.00 91.19 86 ILE A O 1
ATOM 658 N N . GLU A 1 87 ? -8.084 9.042 6.131 1.00 92.38 87 GLU A N 1
ATOM 659 C CA . GLU A 1 87 ? -9.408 8.932 6.757 1.00 92.38 87 GLU A CA 1
ATOM 660 C C . GLU A 1 87 ? -10.416 9.887 6.112 1.00 92.38 87 GLU A C 1
ATOM 662 O O . GLU A 1 87 ? -11.546 9.493 5.826 1.00 92.38 87 GLU A O 1
ATOM 667 N N . THR A 1 88 ? -9.980 11.113 5.813 1.00 91.19 88 THR A N 1
ATOM 668 C CA . THR A 1 88 ? -10.796 12.100 5.096 1.00 91.19 88 THR A CA 1
ATOM 669 C C . THR A 1 88 ? -11.176 11.589 3.704 1.00 91.19 88 THR A C 1
ATOM 671 O O . THR A 1 88 ? -12.358 11.562 3.366 1.00 91.19 88 THR A O 1
ATOM 674 N N . ALA A 1 89 ? -10.203 11.104 2.926 1.00 90.69 89 ALA A N 1
ATOM 675 C CA . ALA A 1 89 ? -10.450 10.561 1.590 1.00 90.69 89 ALA A CA 1
ATOM 676 C C . ALA A 1 89 ? -11.375 9.328 1.616 1.00 90.69 89 ALA A C 1
ATOM 678 O O . ALA A 1 89 ? -12.276 9.211 0.790 1.00 90.69 89 ALA A O 1
ATOM 679 N N . LEU A 1 90 ? -11.209 8.427 2.592 1.00 93.31 90 LEU A N 1
ATOM 680 C CA . LEU A 1 90 ? -12.079 7.260 2.772 1.00 93.31 90 LEU A CA 1
ATOM 681 C C . LEU A 1 90 ? -13.515 7.673 3.119 1.00 93.31 90 LEU A C 1
ATOM 683 O O . LEU A 1 90 ? -14.471 7.129 2.560 1.00 93.31 90 LEU A O 1
ATOM 687 N N . HIS A 1 91 ? -13.682 8.668 3.989 1.00 92.38 91 HIS A N 1
ATOM 688 C CA . HIS A 1 91 ? -14.996 9.201 4.328 1.00 92.38 91 HIS A CA 1
ATOM 689 C C . HIS A 1 91 ? -15.702 9.804 3.101 1.00 92.38 91 HIS A C 1
ATOM 691 O O . HIS A 1 91 ? -16.896 9.577 2.901 1.00 92.38 91 HIS A O 1
ATOM 697 N N . GLU A 1 92 ? -14.973 10.510 2.229 1.00 90.94 92 GLU A N 1
ATOM 698 C CA . GLU A 1 92 ? -15.516 11.083 0.988 1.00 90.94 92 GLU A CA 1
ATOM 699 C C . GLU A 1 92 ? -16.087 10.032 0.027 1.00 90.94 92 GLU A C 1
ATOM 701 O O . GLU A 1 92 ? -17.059 10.321 -0.678 1.00 90.94 92 GLU A O 1
ATOM 706 N N . ILE A 1 93 ? -15.544 8.811 0.049 1.00 90.38 93 ILE A N 1
ATOM 707 C CA . ILE A 1 93 ? -16.035 7.656 -0.721 1.00 90.38 93 ILE A CA 1
ATOM 708 C C . ILE A 1 93 ? -16.929 6.712 0.096 1.00 90.38 93 ILE A C 1
ATOM 710 O O . ILE A 1 93 ? -17.171 5.563 -0.289 1.00 90.38 93 ILE A O 1
ATOM 714 N N . CYS A 1 94 ? -17.484 7.213 1.205 1.00 93.56 94 CYS A N 1
ATOM 715 C CA . CYS A 1 94 ? -18.432 6.499 2.059 1.00 93.56 94 CYS A CA 1
ATOM 716 C C . CYS A 1 94 ? -17.848 5.185 2.612 1.00 93.56 94 CYS A C 1
ATOM 718 O O . CYS A 1 94 ? -18.520 4.146 2.612 1.00 93.56 94 CYS A O 1
ATOM 720 N N . ILE A 1 95 ? -16.587 5.221 3.045 1.00 95.06 95 ILE A N 1
ATOM 721 C CA . ILE A 1 95 ? -15.921 4.159 3.800 1.00 95.06 95 ILE A CA 1
ATOM 722 C C . ILE A 1 95 ? -15.735 4.637 5.236 1.00 95.06 95 ILE A C 1
ATOM 724 O O . ILE A 1 95 ? -15.194 5.713 5.482 1.00 95.06 95 ILE A O 1
ATOM 728 N N . LYS A 1 96 ? -16.157 3.808 6.188 1.00 95.81 96 LYS A N 1
ATOM 729 C CA . LYS A 1 96 ? -15.878 3.982 7.610 1.00 95.81 96 LYS A CA 1
ATOM 730 C C . LYS A 1 96 ? -14.807 2.964 8.024 1.00 95.81 96 LYS A C 1
ATOM 732 O O . LYS A 1 96 ? -15.106 1.769 8.064 1.00 95.81 96 LYS A O 1
ATOM 737 N N . PRO A 1 97 ? -13.574 3.405 8.322 1.00 95.50 97 PRO A N 1
ATOM 738 C CA . PRO A 1 97 ? -12.519 2.510 8.780 1.00 95.50 97 PRO A CA 1
ATOM 739 C C . PRO A 1 97 ? -12.877 1.862 10.124 1.00 95.50 97 PRO A C 1
ATOM 741 O O . PRO A 1 97 ? -13.251 2.547 11.077 1.00 95.50 97 PRO A O 1
ATOM 744 N N . HIS A 1 98 ? -12.735 0.543 10.208 1.00 96.38 98 HIS A N 1
ATOM 745 C CA . HIS A 1 98 ? -12.693 -0.207 11.456 1.00 96.38 98 HIS A CA 1
ATOM 746 C C . HIS A 1 98 ? -11.230 -0.517 11.775 1.00 96.38 98 HIS A C 1
ATOM 748 O O . HIS A 1 98 ? -10.615 -1.365 11.128 1.00 96.38 98 HIS A O 1
ATOM 754 N N . PHE A 1 99 ? -10.658 0.227 12.721 1.00 95.38 99 PHE A N 1
ATOM 755 C CA . PHE A 1 99 ? -9.238 0.131 13.042 1.00 95.38 99 PHE A CA 1
ATOM 756 C C . PHE A 1 99 ? -8.915 -1.164 13.779 1.00 95.38 99 PHE A C 1
ATOM 758 O O . PHE A 1 99 ? -9.516 -1.452 14.812 1.00 95.38 99 PHE A O 1
ATOM 765 N N . ILE A 1 100 ? -7.930 -1.888 13.256 1.00 95.62 100 ILE A N 1
ATOM 766 C CA . ILE A 1 100 ? -7.352 -3.080 13.872 1.00 95.62 100 ILE A CA 1
ATOM 767 C C . ILE A 1 100 ? -5.861 -2.804 14.054 1.00 95.62 100 ILE A C 1
ATOM 769 O O . ILE A 1 100 ? -5.132 -2.635 13.073 1.00 95.62 100 ILE A O 1
ATOM 773 N N . SER A 1 101 ? -5.425 -2.720 15.305 1.00 94.69 101 SER A N 1
ATOM 774 C CA . SER A 1 101 ? -4.036 -2.433 15.665 1.00 94.69 101 SER A CA 1
ATOM 775 C C . SER A 1 101 ? -3.247 -3.736 15.743 1.00 94.69 101 SER A C 1
ATOM 777 O O . SER A 1 101 ? -3.687 -4.697 16.371 1.00 94.69 101 SER A O 1
ATOM 779 N N . LEU A 1 102 ? -2.116 -3.806 15.046 1.00 94.38 102 LEU A N 1
ATOM 780 C CA . LEU A 1 102 ? -1.303 -5.014 14.951 1.00 94.38 102 LEU A CA 1
ATOM 781 C C . LEU A 1 102 ? 0.137 -4.750 15.407 1.00 94.38 102 LEU A C 1
ATOM 783 O O . LEU A 1 102 ? 0.704 -3.711 15.051 1.00 94.38 102 LEU A O 1
ATOM 787 N N . PRO A 1 103 ? 0.754 -5.707 16.130 1.00 93.38 103 PRO A N 1
ATOM 788 C CA . PRO A 1 103 ? 0.257 -7.063 16.426 1.00 93.38 103 PRO A CA 1
ATOM 789 C C . PRO A 1 103 ? -0.737 -7.202 17.600 1.00 93.38 103 PRO A C 1
ATOM 791 O O . PRO A 1 103 ? -1.285 -8.288 17.770 1.00 93.38 103 PRO A O 1
ATOM 794 N N . SER A 1 104 ? -0.990 -6.163 18.402 1.00 93.19 104 SER A N 1
ATOM 795 C CA . SER A 1 104 ? -1.725 -6.271 19.678 1.00 93.19 104 SER A CA 1
ATOM 796 C C . SER A 1 104 ? -3.113 -6.912 19.586 1.00 93.19 104 SER A C 1
ATOM 798 O O . SER A 1 104 ? -3.504 -7.636 20.498 1.00 93.19 104 SER A O 1
ATOM 800 N N . GLN A 1 105 ? -3.844 -6.693 18.491 1.00 94.69 105 GLN A N 1
ATOM 801 C CA . GLN A 1 105 ? -5.186 -7.246 18.287 1.00 94.69 105 GLN A CA 1
ATOM 802 C C . GLN A 1 105 ? -5.209 -8.465 17.354 1.00 94.69 105 GLN A C 1
ATOM 804 O O . GLN A 1 105 ? -6.274 -8.829 16.847 1.00 94.69 105 GLN A O 1
ATOM 809 N N . ALA A 1 106 ? -4.062 -9.097 17.084 1.00 93.50 106 ALA A N 1
ATOM 810 C CA . ALA A 1 106 ? -3.988 -10.228 16.160 1.00 93.50 106 ALA A CA 1
ATOM 811 C C . ALA A 1 106 ? -4.855 -11.409 16.628 1.00 93.50 106 ALA A C 1
ATOM 813 O O . ALA A 1 106 ? -5.674 -11.902 15.851 1.00 93.50 106 ALA A O 1
ATOM 814 N N . ASP A 1 107 ? -4.750 -11.801 17.901 1.00 93.25 107 ASP A N 1
ATOM 815 C CA . ASP A 1 107 ? -5.491 -12.939 18.462 1.00 93.25 107 ASP A CA 1
ATOM 816 C C . ASP A 1 107 ? -7.007 -12.700 18.460 1.00 93.25 107 ASP A C 1
ATOM 818 O O . ASP A 1 107 ? -7.779 -13.556 18.022 1.00 93.25 107 ASP A O 1
ATOM 822 N N . GLU A 1 108 ? -7.440 -11.503 18.871 1.00 95.44 108 GLU A N 1
ATOM 823 C CA . GLU A 1 108 ? -8.853 -11.089 18.874 1.00 95.44 108 GLU A CA 1
ATOM 824 C C . GLU A 1 108 ? -9.475 -11.175 17.474 1.00 95.44 108 GLU A C 1
ATOM 826 O O . GLU A 1 108 ? -10.642 -11.541 17.316 1.00 95.44 108 GLU A O 1
ATOM 831 N N . ASN A 1 109 ? -8.672 -10.878 16.451 1.00 94.38 109 ASN A N 1
ATOM 832 C CA . ASN A 1 109 ? -9.083 -10.877 15.052 1.00 94.38 109 ASN A CA 1
ATOM 833 C C . ASN A 1 109 ? -8.714 -12.173 14.313 1.00 94.38 109 ASN A C 1
ATOM 835 O O . ASN A 1 109 ? -8.925 -12.256 13.102 1.00 94.38 109 ASN A O 1
ATOM 839 N N . LYS A 1 110 ? -8.208 -13.194 15.023 1.00 94.81 110 LYS A N 1
ATOM 840 C CA . LYS A 1 110 ? -7.793 -14.497 14.471 1.00 94.81 110 LYS A CA 1
ATOM 841 C C . LYS A 1 110 ? -6.770 -14.372 13.333 1.00 94.81 110 LYS A C 1
ATOM 843 O O . LYS A 1 110 ? -6.814 -15.124 12.362 1.00 94.81 110 LYS A O 1
ATOM 848 N N . ILE A 1 111 ? -5.863 -13.405 13.438 1.00 93.44 111 ILE A N 1
ATOM 849 C CA . ILE A 1 111 ? -4.808 -13.156 12.455 1.00 93.44 111 ILE A CA 1
ATOM 850 C C . ILE A 1 111 ? -3.578 -13.966 12.857 1.00 93.4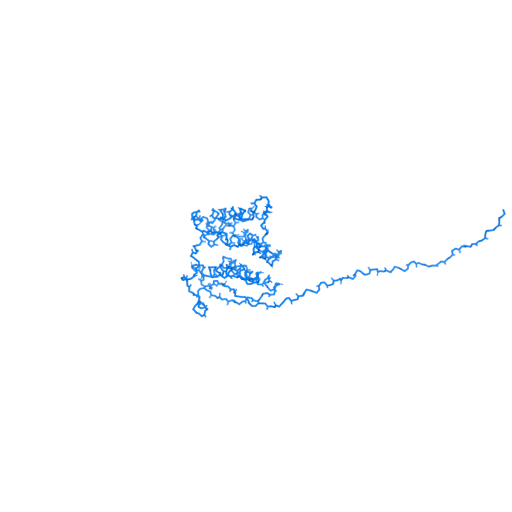4 111 ILE A C 1
ATOM 852 O O . ILE A 1 111 ? -2.930 -13.672 13.857 1.00 93.44 111 ILE A O 1
ATOM 856 N N . MET A 1 112 ? -3.239 -14.977 12.058 1.00 91.50 112 MET A N 1
ATOM 857 C CA . MET A 1 112 ? -2.050 -15.801 12.281 1.00 91.50 112 MET A CA 1
ATOM 858 C C . MET A 1 112 ? -0.897 -15.334 11.387 1.00 91.50 112 MET A C 1
ATOM 860 O O . MET A 1 112 ? -1.040 -15.285 10.166 1.00 91.50 112 MET A O 1
ATOM 864 N N . ASP A 1 113 ? 0.269 -15.037 11.973 1.00 87.69 113 ASP A N 1
ATOM 865 C CA . ASP A 1 113 ? 1.450 -14.561 11.225 1.00 87.69 113 ASP A CA 1
ATOM 866 C C . ASP A 1 113 ? 1.902 -15.554 10.140 1.00 87.69 113 ASP A C 1
ATOM 868 O O . ASP A 1 113 ? 2.300 -15.150 9.050 1.00 87.69 113 ASP A O 1
ATOM 872 N N . SER A 1 114 ? 1.748 -16.858 10.393 1.00 91.38 114 SER A N 1
ATOM 873 C CA . SER A 1 114 ? 2.061 -17.936 9.445 1.00 91.38 114 SER A CA 1
ATOM 874 C C . SER A 1 114 ? 1.214 -17.916 8.172 1.00 91.38 114 SER A C 1
ATOM 876 O O . SER A 1 114 ? 1.594 -18.517 7.171 1.00 91.38 114 SER A O 1
ATOM 878 N N . GLU A 1 115 ? 0.053 -17.263 8.204 1.00 90.50 115 GLU A N 1
ATOM 879 C CA . GLU A 1 115 ? -0.833 -17.134 7.049 1.00 90.50 115 GLU A CA 1
ATOM 880 C C . GLU A 1 115 ? -0.628 -15.824 6.282 1.00 90.50 115 GLU A C 1
ATOM 882 O O . GLU A 1 115 ? -1.292 -15.595 5.260 1.00 90.50 115 GLU A O 1
ATOM 887 N N . LEU A 1 116 ? 0.235 -14.937 6.784 1.00 93.00 116 LEU A N 1
ATOM 888 C CA . LEU A 1 116 ? 0.531 -13.669 6.142 1.00 93.00 116 LEU A CA 1
ATOM 889 C C . LEU A 1 116 ? 1.565 -13.857 5.025 1.00 93.00 116 LEU A C 1
ATOM 891 O O . LEU A 1 116 ? 2.495 -14.653 5.161 1.00 93.00 116 LEU A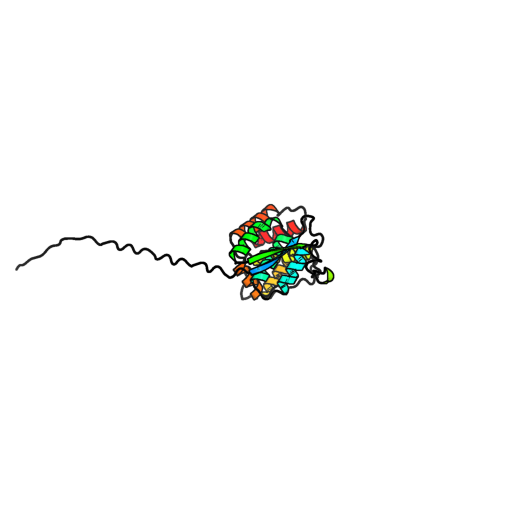 O 1
ATOM 895 N N . PRO A 1 117 ? 1.452 -13.098 3.920 1.00 91.94 117 PRO A N 1
ATOM 896 C CA . PRO A 1 117 ? 2.450 -13.115 2.861 1.00 91.94 117 PRO A CA 1
ATOM 897 C C . PRO A 1 117 ? 3.851 -12.828 3.426 1.00 91.94 117 PRO A C 1
ATOM 899 O O . PRO A 1 117 ? 4.004 -11.844 4.154 1.00 91.94 117 PRO A O 1
ATOM 902 N N . PRO A 1 118 ? 4.880 -13.632 3.098 1.00 90.69 118 PRO A N 1
ATOM 903 C CA . PRO A 1 118 ? 6.228 -13.483 3.646 1.00 90.69 118 PRO A CA 1
ATOM 904 C C . PRO A 1 118 ? 6.969 -12.329 2.954 1.00 90.69 118 PRO A C 1
ATOM 906 O O . PRO A 1 118 ? 7.906 -12.533 2.184 1.00 90.69 118 PRO A O 1
ATOM 909 N N . LEU A 1 119 ? 6.499 -11.103 3.180 1.00 91.94 119 LEU A N 1
ATOM 910 C CA . LEU A 1 119 ? 7.111 -9.886 2.661 1.00 91.94 119 LEU A CA 1
ATOM 911 C C . LEU A 1 119 ? 8.142 -9.376 3.663 1.00 91.94 119 LEU A C 1
ATOM 913 O O . LEU A 1 119 ? 7.792 -8.970 4.770 1.00 91.94 119 LEU A O 1
ATOM 917 N N . ASP A 1 120 ? 9.406 -9.372 3.252 1.00 92.25 120 ASP A N 1
ATOM 918 C CA . ASP A 1 120 ? 10.456 -8.665 3.973 1.00 92.25 120 ASP A CA 1
ATOM 919 C C . ASP A 1 120 ? 10.300 -7.141 3.821 1.00 92.25 120 ASP A C 1
ATOM 921 O O . ASP A 1 120 ? 9.525 -6.639 3.000 1.00 92.25 120 ASP A O 1
ATOM 925 N N . TRP A 1 121 ? 11.047 -6.377 4.618 1.00 93.12 121 TRP A N 1
ATOM 926 C CA . TRP A 1 121 ? 10.978 -4.916 4.578 1.00 93.12 121 TRP A CA 1
ATOM 927 C C . TRP A 1 121 ? 11.231 -4.313 3.177 1.00 93.12 121 TRP A C 1
ATOM 929 O O . TRP A 1 121 ? 10.434 -3.477 2.744 1.00 93.12 121 TRP A O 1
ATOM 939 N N . PRO A 1 122 ? 12.259 -4.737 2.410 1.00 94.69 122 PRO A N 1
ATOM 940 C CA . PRO A 1 122 ? 12.410 -4.303 1.023 1.00 94.69 122 PRO A CA 1
ATOM 941 C C . PRO A 1 122 ? 11.171 -4.580 0.157 1.00 94.69 122 PRO A C 1
ATOM 943 O O . PRO A 1 122 ? 10.759 -3.704 -0.602 1.00 94.69 122 PRO A O 1
ATOM 946 N N . SER A 1 123 ? 10.553 -5.758 0.268 1.00 95.19 123 SER A N 1
ATOM 947 C CA . SER A 1 123 ? 9.343 -6.113 -0.488 1.00 95.19 123 SER A CA 1
ATOM 948 C C . SER A 1 123 ? 8.131 -5.271 -0.089 1.00 95.19 123 SER A C 1
ATOM 950 O O . SER A 1 123 ? 7.372 -4.838 -0.960 1.00 95.19 123 SER A O 1
ATOM 952 N N . ILE A 1 124 ? 7.977 -4.981 1.208 1.00 95.38 124 ILE A N 1
ATOM 953 C CA . ILE A 1 124 ? 6.970 -4.043 1.725 1.00 95.38 124 ILE A CA 1
ATOM 954 C C . ILE A 1 124 ? 7.157 -2.669 1.083 1.00 95.38 124 ILE A C 1
ATOM 956 O O . ILE A 1 124 ? 6.198 -2.094 0.575 1.00 95.38 124 ILE A O 1
ATOM 960 N N . LEU A 1 125 ? 8.391 -2.163 1.028 1.00 95.38 125 LEU A N 1
ATOM 961 C CA . LEU A 1 125 ? 8.695 -0.878 0.399 1.00 95.38 125 LEU A CA 1
ATOM 962 C C . LEU A 1 125 ? 8.366 -0.859 -1.100 1.00 95.38 125 LEU A C 1
ATOM 964 O O . LEU A 1 125 ? 7.842 0.139 -1.596 1.00 95.38 125 LEU A O 1
ATOM 968 N N . VAL A 1 126 ? 8.614 -1.955 -1.823 1.00 96.25 126 VAL A N 1
ATOM 969 C CA . VAL A 1 126 ? 8.215 -2.071 -3.236 1.00 96.25 126 VAL A CA 1
ATOM 970 C C . VAL A 1 126 ? 6.698 -1.976 -3.382 1.00 96.25 126 VAL A C 1
ATOM 972 O O . VAL A 1 126 ? 6.214 -1.194 -4.202 1.00 96.25 126 VAL A O 1
ATOM 975 N N . MET A 1 127 ? 5.942 -2.720 -2.572 1.00 96.50 127 MET A N 1
ATOM 976 C CA . MET A 1 127 ? 4.476 -2.697 -2.609 1.00 96.50 127 MET A CA 1
ATOM 977 C C . MET A 1 127 ? 3.900 -1.353 -2.165 1.00 96.50 127 MET A C 1
ATOM 979 O O . MET A 1 127 ? 2.958 -0.853 -2.776 1.00 96.50 127 MET A O 1
ATOM 983 N N . PHE A 1 128 ? 4.503 -0.717 -1.165 1.00 95.69 128 PHE A N 1
ATOM 984 C CA . PHE A 1 128 ? 4.169 0.639 -0.749 1.00 95.69 128 PHE A CA 1
ATOM 985 C C . PHE A 1 128 ? 4.368 1.644 -1.892 1.00 95.69 128 PHE A C 1
ATOM 987 O O . PHE A 1 128 ? 3.465 2.420 -2.202 1.00 95.69 128 PHE A O 1
ATOM 994 N N . GLY A 1 129 ? 5.524 1.606 -2.562 1.00 95.38 129 GLY A N 1
ATOM 995 C CA . GLY A 1 129 ? 5.795 2.476 -3.704 1.00 95.38 129 GLY A CA 1
ATOM 996 C C . GLY A 1 129 ? 4.827 2.230 -4.860 1.00 95.38 129 GLY A C 1
ATOM 997 O O . GLY A 1 129 ? 4.342 3.181 -5.466 1.00 95.38 129 GLY A O 1
ATOM 998 N N . TYR A 1 130 ? 4.470 0.970 -5.112 1.00 95.12 130 TYR A N 1
ATOM 999 C CA . TYR A 1 130 ? 3.445 0.619 -6.089 1.00 95.12 130 TYR A CA 1
ATOM 1000 C C . TYR A 1 130 ? 2.067 1.197 -5.728 1.00 95.12 130 TYR A C 1
ATOM 1002 O O . TYR A 1 130 ? 1.418 1.795 -6.584 1.00 95.12 130 TYR A O 1
ATOM 1010 N N . CYS A 1 131 ? 1.652 1.112 -4.459 1.00 94.88 131 CYS A N 1
ATOM 1011 C CA . CYS A 1 131 ? 0.406 1.721 -3.982 1.00 94.88 131 CYS A CA 1
ATOM 1012 C C . CYS A 1 131 ? 0.390 3.238 -4.187 1.00 94.88 131 CYS A C 1
ATOM 1014 O O . CYS A 1 131 ? -0.638 3.785 -4.570 1.00 94.88 131 CYS A O 1
ATOM 1016 N N . ILE A 1 132 ? 1.526 3.918 -3.988 1.00 94.31 132 ILE A N 1
ATOM 1017 C CA . ILE A 1 132 ? 1.644 5.342 -4.318 1.00 94.31 132 ILE A CA 1
ATOM 1018 C C . ILE A 1 132 ? 1.408 5.563 -5.810 1.00 94.31 132 ILE A C 1
ATOM 1020 O O . ILE A 1 132 ? 0.625 6.438 -6.156 1.00 94.31 132 ILE A O 1
ATOM 1024 N N . LEU A 1 133 ? 2.032 4.785 -6.698 1.00 92.69 133 LEU A N 1
ATOM 1025 C CA . LEU A 1 133 ? 1.844 4.962 -8.143 1.00 92.69 133 LEU A CA 1
ATOM 1026 C C . LEU A 1 133 ? 0.377 4.793 -8.571 1.00 92.69 133 LEU A C 1
ATOM 1028 O O . LEU A 1 133 ? -0.084 5.541 -9.430 1.00 92.69 133 LEU A O 1
ATOM 1032 N N . LEU A 1 134 ? -0.376 3.890 -7.930 1.00 91.81 134 LEU A N 1
ATOM 1033 C CA . LEU A 1 134 ? -1.819 3.747 -8.171 1.00 91.81 134 LEU A CA 1
ATOM 1034 C C . LEU A 1 134 ? -2.605 5.034 -7.885 1.00 91.81 134 LEU A C 1
ATOM 1036 O O . LEU A 1 134 ? -3.603 5.288 -8.550 1.00 91.81 134 LEU A O 1
ATOM 1040 N N . LEU A 1 135 ? -2.160 5.865 -6.936 1.00 90.62 135 LEU A N 1
ATOM 1041 C CA . LEU A 1 135 ? -2.838 7.122 -6.603 1.00 90.62 135 LEU A CA 1
ATOM 1042 C C . LEU A 1 135 ? -2.640 8.225 -7.651 1.00 90.62 135 LEU A C 1
ATOM 1044 O O . LEU A 1 135 ? -3.418 9.176 -7.668 1.00 90.62 135 LEU A O 1
ATOM 1048 N N . PHE A 1 136 ? -1.601 8.149 -8.488 1.00 87.56 136 PHE A N 1
ATOM 1049 C CA . PHE A 1 136 ? -1.177 9.239 -9.383 1.00 87.56 136 PHE A CA 1
ATOM 1050 C C . PHE A 1 136 ? -1.422 8.971 -10.870 1.00 87.56 136 PHE A C 1
ATOM 1052 O O . PHE A 1 136 ? -0.897 9.703 -11.705 1.00 87.56 136 PHE A O 1
ATOM 1059 N N . GLU A 1 137 ? -2.256 7.979 -11.181 1.00 75.31 137 GLU A N 1
ATOM 1060 C CA . GLU A 1 137 ? -2.495 7.465 -12.532 1.00 75.31 137 GLU A CA 1
ATOM 1061 C C . GLU A 1 137 ? -1.244 6.817 -13.130 1.00 75.31 137 GLU A C 1
ATOM 1063 O O . GLU A 1 137 ? -0.238 7.461 -13.438 1.00 75.31 137 GLU A O 1
ATOM 1068 N N . LEU A 1 138 ? -1.312 5.510 -13.361 1.00 72.75 138 LEU A N 1
ATOM 1069 C CA . LEU A 1 138 ? -0.286 4.821 -14.129 1.00 72.75 138 LEU A CA 1
ATOM 1070 C C . LEU A 1 138 ? -0.496 5.154 -15.606 1.00 72.75 138 LEU A C 1
ATOM 1072 O O . LEU A 1 138 ? -1.362 4.586 -16.265 1.00 72.75 138 LEU A O 1
ATOM 1076 N N . LYS A 1 139 ? 0.295 6.087 -16.139 1.00 67.25 139 LYS A N 1
ATOM 1077 C CA . LYS A 1 139 ? 0.296 6.396 -17.573 1.00 67.25 139 LYS A CA 1
ATOM 1078 C C . LYS A 1 139 ? 0.963 5.256 -18.346 1.00 67.25 139 LYS A C 1
ATOM 1080 O O . LYS A 1 139 ? 2.168 5.285 -18.589 1.00 67.25 139 LYS A O 1
ATOM 1085 N N . TYR A 1 140 ? 0.182 4.260 -18.750 1.00 66.38 140 TYR A N 1
ATOM 1086 C CA . TYR A 1 140 ? 0.607 3.238 -19.707 1.00 66.38 140 TYR A CA 1
ATOM 1087 C C . TYR A 1 140 ? -0.037 3.489 -21.070 1.00 66.38 140 TYR A C 1
ATOM 1089 O O . TYR A 1 140 ? -1.195 3.889 -21.180 1.00 66.38 140 TYR A O 1
ATOM 1097 N N . THR A 1 141 ? 0.717 3.253 -22.140 1.00 56.06 141 THR A N 1
ATOM 1098 C CA . THR A 1 141 ? 0.166 3.292 -23.493 1.00 56.06 141 THR A CA 1
ATOM 1099 C C . THR A 1 141 ? -0.506 1.957 -23.805 1.00 56.06 141 THR A C 1
ATOM 1101 O O . THR A 1 141 ? 0.005 0.892 -23.448 1.00 56.06 141 THR A O 1
ATOM 1104 N N . LEU A 1 142 ? -1.624 1.995 -24.541 1.00 59.25 142 LEU A N 1
ATOM 1105 C CA . LEU A 1 142 ? -2.280 0.787 -25.069 1.00 59.25 142 LEU A CA 1
ATOM 1106 C C . LEU A 1 142 ? -1.300 -0.114 -25.846 1.00 59.25 142 LEU A C 1
ATOM 1108 O O . LEU A 1 142 ? -1.481 -1.325 -25.873 1.00 59.25 142 LEU A O 1
ATOM 1112 N N . SER A 1 143 ? -0.248 0.472 -26.430 1.00 56.69 143 SER A N 1
ATOM 1113 C CA . SER A 1 143 ? 0.780 -0.226 -27.208 1.00 56.69 143 SER A CA 1
ATOM 1114 C C . SER A 1 143 ? 1.735 -1.103 -26.392 1.00 56.69 143 SER A C 1
ATOM 1116 O O . SER A 1 143 ? 2.261 -2.065 -26.939 1.00 56.69 143 SER A O 1
ATOM 1118 N N . VAL A 1 144 ? 1.984 -0.786 -25.117 1.00 64.44 144 VAL A N 1
ATOM 1119 C CA . VAL A 1 144 ? 2.902 -1.560 -24.257 1.00 64.44 144 VAL A CA 1
ATOM 1120 C C . VAL A 1 144 ? 2.139 -2.612 -23.450 1.00 64.44 144 VAL A C 1
ATOM 1122 O O . VAL A 1 144 ? 2.706 -3.633 -23.085 1.00 64.44 144 VAL A O 1
ATOM 1125 N N . GLY A 1 145 ? 0.841 -2.406 -23.215 1.00 78.56 145 GLY A N 1
ATOM 1126 C CA . GLY A 1 145 ? 0.034 -3.279 -22.367 1.00 78.56 145 GLY A CA 1
ATOM 1127 C C . GLY A 1 145 ? 0.300 -3.045 -20.876 1.00 78.56 145 GLY A C 1
ATOM 1128 O O . GLY A 1 145 ? 1.409 -2.705 -20.457 1.00 78.56 145 GLY A O 1
ATOM 1129 N N . TYR A 1 146 ? -0.748 -3.207 -20.066 1.00 83.19 146 TYR A N 1
ATOM 1130 C CA . TYR A 1 146 ? -0.707 -2.949 -18.624 1.00 83.19 146 TYR A CA 1
ATOM 1131 C C . TYR A 1 146 ? 0.369 -3.796 -17.930 1.00 83.19 146 TYR A C 1
ATOM 1133 O O . TYR A 1 146 ? 1.262 -3.245 -17.290 1.00 83.19 146 TYR A O 1
ATOM 1141 N N . ASP A 1 147 ? 0.358 -5.114 -18.139 1.00 85.12 147 ASP A N 1
ATOM 1142 C CA . ASP A 1 147 ? 1.244 -6.040 -17.424 1.00 85.12 147 ASP A CA 1
ATOM 1143 C C . ASP A 1 147 ? 2.728 -5.732 -17.645 1.00 85.12 147 ASP A C 1
ATOM 1145 O O . ASP A 1 147 ? 3.510 -5.703 -16.696 1.00 85.12 147 ASP A O 1
ATOM 1149 N N . ILE A 1 148 ? 3.124 -5.428 -18.886 1.00 85.94 148 ILE A N 1
ATOM 1150 C CA . ILE A 1 148 ? 4.515 -5.092 -19.223 1.00 85.94 148 ILE A CA 1
ATOM 1151 C C . ILE A 1 148 ? 4.937 -3.799 -18.520 1.00 85.94 148 ILE A C 1
ATOM 1153 O O . ILE A 1 148 ? 6.043 -3.717 -17.971 1.00 85.94 148 ILE A O 1
ATOM 1157 N N . HIS A 1 149 ? 4.052 -2.798 -18.494 1.00 86.88 149 HIS A N 1
ATOM 1158 C CA . HIS A 1 149 ? 4.308 -1.550 -17.786 1.00 86.88 149 HIS A CA 1
ATOM 1159 C C . HIS A 1 149 ? 4.486 -1.794 -16.282 1.00 86.88 149 HIS A C 1
ATOM 1161 O O . HIS A 1 149 ? 5.491 -1.359 -15.715 1.00 86.88 149 HIS A O 1
ATOM 1167 N N . ILE A 1 150 ? 3.589 -2.560 -15.649 1.00 89.06 150 ILE A N 1
ATOM 1168 C CA . ILE A 1 150 ? 3.681 -2.840 -14.210 1.00 89.06 150 ILE A CA 1
ATOM 1169 C C . ILE A 1 150 ? 4.918 -3.662 -13.867 1.00 89.06 150 ILE A C 1
ATOM 1171 O O . ILE A 1 150 ? 5.602 -3.336 -12.899 1.00 89.06 150 ILE A O 1
ATOM 1175 N N . VAL A 1 151 ? 5.276 -4.668 -14.669 1.00 89.62 151 VAL A N 1
ATOM 1176 C CA . VAL A 1 151 ? 6.528 -5.423 -14.479 1.00 89.62 151 VAL A CA 1
ATOM 1177 C C . VAL A 1 151 ? 7.731 -4.484 -14.496 1.00 89.62 151 VAL A C 1
ATOM 1179 O O . VAL A 1 151 ? 8.630 -4.608 -13.660 1.00 89.62 151 VAL A O 1
ATOM 1182 N N . SER A 1 152 ? 7.750 -3.514 -15.414 1.00 90.00 152 SER A N 1
ATOM 1183 C CA . SER A 1 152 ? 8.812 -2.513 -15.456 1.00 90.00 152 SER A CA 1
ATOM 1184 C C . SER A 1 152 ? 8.818 -1.619 -14.215 1.00 90.00 152 SER A C 1
ATOM 1186 O O . SER A 1 152 ? 9.882 -1.418 -13.627 1.00 90.00 152 SER A O 1
ATOM 1188 N N . CYS A 1 153 ? 7.652 -1.139 -13.776 1.00 90.00 153 CYS A N 1
ATOM 1189 C CA . CYS A 1 153 ? 7.516 -0.344 -12.554 1.00 90.00 153 CYS A CA 1
ATOM 1190 C C . CYS A 1 153 ? 7.997 -1.111 -11.319 1.00 90.00 153 CYS A C 1
ATOM 1192 O O . CYS A 1 153 ? 8.828 -0.602 -10.572 1.00 90.00 153 CYS A O 1
ATOM 1194 N N . ILE A 1 154 ? 7.539 -2.351 -11.124 1.00 92.56 154 ILE A N 1
ATOM 1195 C CA . ILE A 1 154 ? 7.939 -3.200 -9.996 1.00 92.56 154 ILE A CA 1
ATOM 1196 C C . ILE A 1 154 ? 9.446 -3.452 -10.016 1.00 92.56 154 ILE A C 1
ATOM 1198 O O . ILE A 1 154 ? 10.091 -3.345 -8.977 1.00 92.56 154 ILE A O 1
ATOM 1202 N N . ARG A 1 155 ? 10.045 -3.721 -11.182 1.00 93.12 155 ARG A N 1
ATOM 1203 C CA . ARG A 1 155 ? 11.502 -3.884 -11.307 1.00 93.12 155 ARG A CA 1
ATOM 1204 C C . ARG A 1 155 ? 12.257 -2.625 -10.880 1.00 93.12 155 ARG A C 1
ATOM 1206 O O . ARG A 1 155 ? 13.211 -2.723 -10.114 1.00 93.12 155 ARG A O 1
ATOM 1213 N N . SER A 1 156 ? 11.828 -1.449 -11.330 1.00 93.50 156 SER A N 1
ATOM 1214 C CA . SER A 1 156 ? 12.459 -0.190 -10.929 1.00 93.50 156 SER A CA 1
ATOM 1215 C C . SER A 1 156 ? 12.254 0.128 -9.443 1.00 93.50 156 SER A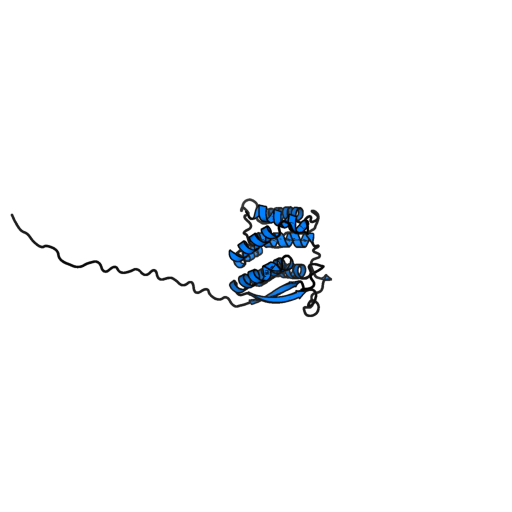 C 1
ATOM 1217 O O . SER A 1 156 ? 13.190 0.580 -8.783 1.00 93.50 156 SER A O 1
ATOM 1219 N N . LEU A 1 157 ? 11.078 -0.179 -8.888 1.00 95.12 157 LEU A N 1
ATOM 1220 C CA . LEU A 1 157 ? 10.809 -0.074 -7.454 1.00 95.12 157 LEU A CA 1
ATOM 1221 C C . LEU A 1 157 ? 11.692 -1.029 -6.641 1.00 95.12 157 LEU A C 1
ATOM 1223 O O . LEU A 1 157 ? 12.228 -0.610 -5.619 1.00 95.12 157 LEU A O 1
ATOM 1227 N N . LYS A 1 158 ? 11.912 -2.273 -7.099 1.00 95.06 158 LYS A N 1
ATOM 1228 C CA . LYS A 1 158 ? 12.846 -3.221 -6.461 1.00 95.06 158 LYS A CA 1
ATOM 1229 C C . LYS A 1 158 ? 14.246 -2.633 -6.370 1.00 95.06 158 LYS A C 1
ATOM 1231 O O . LYS A 1 158 ? 14.830 -2.623 -5.288 1.00 95.06 158 LYS A O 1
ATOM 1236 N N . THR A 1 159 ? 14.753 -2.078 -7.472 1.00 94.75 159 THR A N 1
ATOM 1237 C CA . THR A 1 159 ? 16.050 -1.392 -7.483 1.00 94.75 159 THR A CA 1
ATOM 1238 C C . THR A 1 159 ? 16.077 -0.236 -6.481 1.00 94.75 159 THR A C 1
ATOM 1240 O O . THR A 1 159 ? 17.006 -0.144 -5.680 1.00 94.75 159 THR A O 1
ATOM 1243 N N . ALA A 1 160 ? 15.044 0.612 -6.466 1.00 94.88 160 ALA A N 1
ATOM 1244 C CA . ALA A 1 160 ? 14.979 1.764 -5.569 1.00 94.88 160 ALA A CA 1
ATOM 1245 C C . ALA A 1 160 ? 14.899 1.361 -4.084 1.00 94.88 160 ALA A C 1
ATOM 1247 O O . ALA A 1 160 ? 15.566 1.970 -3.246 1.00 94.88 160 ALA A O 1
ATOM 1248 N N . ALA A 1 161 ? 14.145 0.311 -3.759 1.00 94.44 161 ALA A N 1
ATOM 1249 C CA . ALA A 1 161 ? 13.994 -0.224 -2.406 1.00 94.44 161 ALA A CA 1
ATOM 1250 C C . ALA A 1 161 ? 15.174 -1.109 -1.954 1.00 94.44 161 ALA A C 1
ATOM 1252 O O . ALA A 1 161 ? 15.198 -1.562 -0.807 1.00 94.44 161 ALA A O 1
ATOM 1253 N N . LYS A 1 162 ? 16.158 -1.360 -2.832 1.00 93.88 162 LYS A N 1
ATOM 1254 C CA . LYS A 1 162 ? 17.241 -2.339 -2.621 1.00 93.88 162 LYS A CA 1
ATOM 1255 C C . LYS A 1 162 ? 16.699 -3.742 -2.300 1.00 93.88 162 LYS A C 1
ATOM 1257 O O . LYS A 1 162 ? 17.248 -4.450 -1.462 1.00 93.88 162 LYS A O 1
ATOM 1262 N N . CYS A 1 163 ? 15.586 -4.105 -2.930 1.00 92.81 163 CYS A N 1
ATOM 1263 C CA . CYS A 1 163 ? 14.997 -5.436 -2.852 1.00 92.81 163 CYS A CA 1
ATOM 1264 C C . CYS A 1 163 ? 15.766 -6.389 -3.777 1.00 92.81 163 CYS A C 1
ATOM 1266 O O . CYS A 1 163 ? 16.223 -5.972 -4.846 1.00 92.81 163 CYS A O 1
ATOM 1268 N N . ASP A 1 164 ? 15.895 -7.657 -3.377 1.00 89.19 164 ASP A N 1
ATOM 1269 C CA . ASP A 1 164 ? 16.517 -8.687 -4.211 1.00 89.19 164 ASP A CA 1
ATOM 1270 C C . ASP A 1 164 ? 15.809 -8.742 -5.580 1.00 89.19 164 ASP A C 1
ATOM 1272 O O . ASP A 1 164 ? 14.585 -8.940 -5.630 1.00 89.19 164 ASP A O 1
ATOM 1276 N N . PRO A 1 165 ? 16.529 -8.568 -6.705 1.00 84.38 165 PRO A N 1
ATOM 1277 C CA . PRO A 1 165 ? 15.939 -8.674 -8.036 1.00 84.38 165 PRO A CA 1
ATOM 1278 C C . PRO A 1 165 ? 15.284 -10.039 -8.294 1.00 84.38 165 PRO A C 1
ATOM 1280 O O . PRO A 1 165 ? 14.310 -10.097 -9.046 1.00 84.38 165 PRO A O 1
ATOM 1283 N N . ASN A 1 166 ? 15.754 -11.104 -7.634 1.00 84.88 166 ASN A N 1
ATOM 1284 C CA . ASN A 1 166 ? 15.210 -12.459 -7.750 1.00 84.88 166 ASN A CA 1
ATOM 1285 C C . ASN A 1 166 ? 14.023 -12.730 -6.814 1.00 84.88 166 ASN A C 1
ATOM 1287 O O . ASN A 1 166 ? 13.432 -13.812 -6.870 1.00 84.88 166 ASN A O 1
ATOM 1291 N N . SER A 1 167 ? 13.641 -11.764 -5.971 1.00 86.25 167 SER A N 1
ATOM 1292 C CA . SER A 1 167 ? 12.439 -11.877 -5.142 1.00 86.25 167 SER A CA 1
ATOM 1293 C C . SER A 1 167 ? 11.224 -12.194 -6.016 1.00 86.25 167 SER A C 1
ATOM 1295 O O . SER A 1 167 ? 10.987 -11.551 -7.044 1.00 86.25 167 SER A O 1
ATOM 1297 N N . LYS A 1 168 ? 10.399 -13.157 -5.591 1.00 82.44 168 LYS A N 1
ATOM 1298 C CA . LYS A 1 168 ? 9.196 -13.603 -6.323 1.00 82.44 168 LYS A CA 1
ATOM 1299 C C . LYS A 1 168 ? 8.024 -12.612 -6.251 1.00 82.44 168 LYS A C 1
ATOM 1301 O O . LYS A 1 168 ? 6.868 -12.993 -6.394 1.00 82.44 168 LYS A O 1
ATOM 1306 N N . LEU A 1 169 ? 8.314 -11.335 -6.020 1.00 84.06 169 LEU A N 1
ATOM 1307 C CA . LEU A 1 169 ? 7.322 -10.276 -5.975 1.00 84.06 169 LEU A CA 1
ATOM 1308 C C . LEU A 1 169 ? 6.742 -10.050 -7.382 1.00 84.06 169 LEU A C 1
ATOM 1310 O O . LEU A 1 169 ? 7.464 -9.591 -8.275 1.00 84.06 169 LEU A O 1
ATOM 1314 N N . GLY A 1 170 ? 5.474 -10.421 -7.567 1.00 80.50 170 GLY A N 1
ATOM 1315 C CA . GLY A 1 170 ? 4.733 -10.296 -8.823 1.00 80.50 170 GLY A CA 1
ATOM 1316 C C . GLY A 1 170 ? 3.905 -9.013 -8.924 1.00 80.50 170 GLY A C 1
ATOM 1317 O O . GLY A 1 170 ? 4.006 -8.121 -8.081 1.00 80.50 170 GLY A O 1
ATOM 1318 N N . ILE A 1 171 ? 3.077 -8.936 -9.968 1.00 83.00 171 ILE A N 1
ATOM 1319 C CA . ILE A 1 171 ? 2.054 -7.894 -10.120 1.00 83.00 171 ILE A CA 1
ATOM 1320 C C . ILE A 1 171 ? 0.948 -8.171 -9.090 1.00 83.00 171 ILE A C 1
ATOM 1322 O O . ILE A 1 171 ? 0.347 -9.243 -9.147 1.00 83.00 171 ILE A O 1
ATOM 1326 N N . PRO A 1 172 ? 0.669 -7.254 -8.150 1.00 82.88 172 PRO A N 1
ATOM 1327 C CA . PRO A 1 172 ? -0.269 -7.536 -7.066 1.00 82.88 172 PRO A CA 1
ATOM 1328 C C . PRO A 1 172 ? -1.735 -7.363 -7.481 1.00 82.88 172 PRO A C 1
ATOM 1330 O O . PRO A 1 172 ? -2.603 -8.058 -6.964 1.00 82.88 172 PRO A O 1
ATOM 1333 N N . PHE A 1 173 ? -2.030 -6.455 -8.416 1.00 90.81 173 PHE A N 1
ATOM 1334 C CA . PHE A 1 173 ? -3.396 -6.149 -8.840 1.00 90.81 173 PHE A CA 1
ATOM 1335 C C . PHE A 1 173 ? -3.494 -6.149 -10.356 1.00 90.81 173 PHE A C 1
ATOM 1337 O O . PHE A 1 173 ? -2.604 -5.641 -11.036 1.00 90.81 173 PHE A O 1
ATOM 1344 N N . ASP A 1 174 ? -4.594 -6.694 -10.868 1.00 90.81 174 ASP A N 1
ATOM 1345 C CA . ASP A 1 174 ? -4.947 -6.539 -12.271 1.00 90.81 174 ASP A CA 1
ATOM 1346 C C . ASP A 1 174 ? -5.339 -5.087 -12.593 1.00 90.81 174 ASP A C 1
ATOM 1348 O O . ASP A 1 174 ? -5.529 -4.235 -11.714 1.00 90.81 174 ASP A O 1
ATOM 1352 N N . ARG A 1 175 ? -5.488 -4.822 -13.892 1.00 89.44 175 ARG A N 1
ATOM 1353 C CA . ARG A 1 175 ? -5.886 -3.517 -14.413 1.00 89.44 175 ARG A CA 1
ATOM 1354 C C . ARG A 1 175 ? -7.192 -3.010 -13.797 1.00 89.44 175 ARG A C 1
ATOM 1356 O O . ARG A 1 175 ? -7.268 -1.846 -13.431 1.00 89.44 175 ARG A O 1
ATOM 1363 N N . THR A 1 176 ? -8.200 -3.865 -13.653 1.00 90.69 176 THR A N 1
ATOM 1364 C CA . THR A 1 176 ? -9.523 -3.479 -13.143 1.00 90.69 176 THR A CA 1
ATOM 1365 C C . THR A 1 176 ? -9.442 -2.994 -11.698 1.00 90.69 176 THR A C 1
ATOM 1367 O O . THR A 1 176 ? -10.015 -1.958 -11.349 1.00 90.69 176 THR A O 1
ATOM 1370 N N . LYS A 1 177 ? -8.702 -3.717 -10.852 1.00 93.06 177 LYS A N 1
ATOM 1371 C CA . LYS A 1 177 ? -8.437 -3.324 -9.465 1.00 93.06 177 LYS A CA 1
ATOM 1372 C C 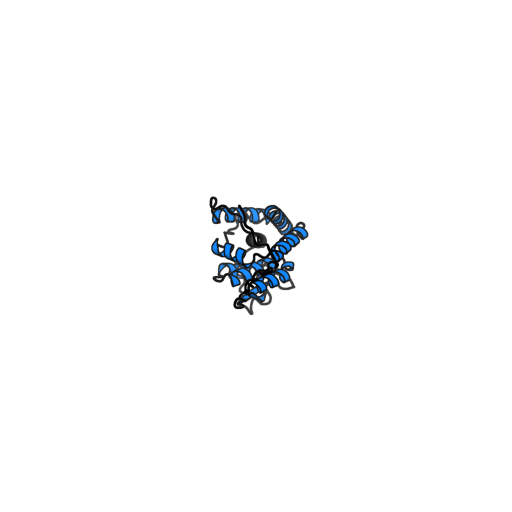. LYS A 1 177 ? -7.639 -2.023 -9.406 1.00 93.06 177 LYS A C 1
ATOM 1374 O O . LYS A 1 177 ? -7.996 -1.136 -8.633 1.00 93.06 177 LYS A O 1
ATOM 1379 N N . ALA A 1 178 ? -6.603 -1.878 -10.231 1.00 91.81 178 ALA A N 1
ATOM 1380 C CA . ALA A 1 178 ? -5.796 -0.662 -10.280 1.00 91.81 178 ALA A CA 1
ATOM 1381 C C . ALA A 1 178 ? -6.601 0.572 -10.720 1.00 91.81 178 ALA A C 1
ATOM 1383 O O . ALA A 1 178 ? -6.551 1.598 -10.042 1.00 91.81 178 ALA A O 1
ATOM 1384 N N . ASP A 1 179 ? -7.391 0.450 -11.789 1.00 90.25 179 ASP A N 1
ATOM 1385 C CA . ASP A 1 179 ? -8.257 1.518 -12.297 1.00 90.25 179 ASP A CA 1
ATOM 1386 C C . ASP A 1 179 ? -9.317 1.906 -11.245 1.00 90.25 179 ASP A C 1
ATOM 1388 O O . ASP A 1 179 ? -9.612 3.086 -11.058 1.00 90.25 179 ASP A O 1
ATOM 1392 N N . SER A 1 180 ? -9.836 0.930 -10.488 1.00 92.12 180 SER A N 1
ATOM 1393 C CA . SER A 1 180 ? -10.788 1.175 -9.393 1.00 92.12 180 SER A CA 1
ATOM 1394 C C . SER A 1 180 ? -10.156 1.923 -8.218 1.00 92.12 180 SER A C 1
ATOM 1396 O O . SER A 1 180 ? -10.753 2.865 -7.698 1.00 92.12 180 SER A O 1
ATOM 1398 N N . VAL A 1 181 ? -8.946 1.529 -7.805 1.00 93.00 181 VAL A N 1
ATOM 1399 C CA . VAL A 1 181 ? -8.193 2.220 -6.745 1.00 93.00 181 VAL A CA 1
ATOM 1400 C C . VAL A 1 181 ? -7.905 3.653 -7.156 1.00 93.00 181 VAL A C 1
ATOM 1402 O O . VAL A 1 181 ? -8.144 4.560 -6.361 1.00 93.00 181 VAL A O 1
ATOM 1405 N N . TYR A 1 182 ? -7.441 3.858 -8.391 1.00 91.38 182 TYR A N 1
ATOM 1406 C CA . TYR A 1 182 ? -7.228 5.193 -8.926 1.00 91.38 182 TYR A CA 1
ATOM 1407 C C . TYR A 1 182 ? -8.525 5.998 -8.868 1.00 91.38 182 TYR A C 1
ATOM 1409 O O . TYR A 1 182 ? -8.577 6.998 -8.168 1.00 91.38 182 TYR A O 1
ATOM 1417 N N . ALA A 1 183 ? -9.607 5.529 -9.490 1.00 89.81 183 ALA A N 1
ATOM 1418 C CA . ALA A 1 183 ? -10.864 6.273 -9.555 1.00 89.81 183 ALA A CA 1
ATOM 1419 C C . ALA A 1 183 ? -11.453 6.633 -8.177 1.00 89.81 183 ALA A C 1
ATOM 1421 O O . ALA A 1 183 ? -12.073 7.685 -8.036 1.00 89.81 183 ALA A O 1
ATOM 1422 N N . MET A 1 184 ? -11.277 5.775 -7.166 1.00 91.62 184 MET A N 1
ATOM 1423 C CA . MET A 1 184 ? -11.861 5.981 -5.837 1.00 91.62 184 MET A CA 1
ATOM 1424 C C . MET A 1 184 ? -10.955 6.753 -4.876 1.00 91.62 184 MET A C 1
ATOM 1426 O O . MET A 1 184 ? -11.453 7.566 -4.105 1.00 91.62 184 MET A O 1
ATOM 1430 N N . LEU A 1 185 ? -9.640 6.524 -4.892 1.00 88.31 185 LEU A N 1
ATOM 1431 C CA . LEU A 1 185 ? -8.699 7.238 -4.017 1.00 88.31 185 LEU A CA 1
ATOM 1432 C C . LEU A 1 185 ? -8.075 8.470 -4.681 1.00 88.31 185 LEU A C 1
ATOM 1434 O O . LEU A 1 185 ? -7.290 9.175 -4.041 1.00 88.31 185 LEU A O 1
ATOM 1438 N N . PHE A 1 186 ? -8.414 8.761 -5.939 1.00 84.19 186 PHE A N 1
ATOM 1439 C CA . PHE A 1 186 ? -7.999 9.984 -6.610 1.00 84.19 186 PHE A CA 1
ATOM 1440 C C . PHE A 1 186 ? -8.610 11.203 -5.915 1.00 84.19 186 PHE A C 1
ATOM 1442 O O . PHE A 1 186 ? -9.744 11.609 -6.156 1.00 84.19 186 PHE A O 1
ATOM 1449 N N . SER A 1 187 ? -7.810 11.816 -5.050 1.00 82.06 187 SER A N 1
ATOM 1450 C CA . SER A 1 187 ? -8.100 13.098 -4.428 1.00 82.06 187 SER A CA 1
ATOM 1451 C C . SER A 1 187 ? -6.880 13.992 -4.568 1.00 82.06 187 SER A C 1
ATOM 1453 O O . SER A 1 187 ? -5.764 13.604 -4.208 1.00 82.06 187 SER A O 1
ATOM 1455 N N . ARG A 1 188 ? -7.090 15.220 -5.057 1.00 83.25 188 ARG A N 1
ATOM 1456 C CA . ARG A 1 188 ? -6.023 16.227 -5.158 1.00 83.25 188 ARG A CA 1
ATOM 1457 C C . ARG A 1 188 ? -5.357 16.452 -3.796 1.00 83.25 188 ARG A C 1
ATOM 1459 O O . ARG A 1 188 ? -4.136 16.532 -3.726 1.00 83.25 188 ARG A O 1
ATOM 1466 N N . GLN A 1 189 ? -6.137 16.490 -2.715 1.00 84.12 189 GLN A N 1
ATOM 1467 C CA . GLN A 1 189 ? -5.614 16.690 -1.362 1.00 84.12 189 GLN A CA 1
ATOM 1468 C C . GLN A 1 189 ? -4.731 15.521 -0.906 1.00 84.12 189 GLN A C 1
ATOM 1470 O O . GLN A 1 189 ? -3.656 15.741 -0.336 1.00 84.12 189 GLN A O 1
ATOM 1475 N N . LEU A 1 190 ? -5.145 14.279 -1.184 1.00 84.50 190 LEU A N 1
ATOM 1476 C CA . LEU A 1 190 ? -4.344 13.096 -0.870 1.00 84.50 190 LEU A CA 1
ATOM 1477 C C . LEU A 1 190 ? -3.046 13.083 -1.687 1.00 84.50 190 LEU A C 1
ATOM 1479 O O . LEU A 1 190 ? -1.970 12.886 -1.129 1.00 84.50 190 LEU A O 1
ATOM 1483 N N . GLN A 1 191 ? -3.122 13.378 -2.984 1.00 89.00 191 GLN A N 1
ATOM 1484 C CA . GLN A 1 191 ? -1.951 13.473 -3.856 1.00 89.00 191 GLN A CA 1
ATOM 1485 C C . GLN 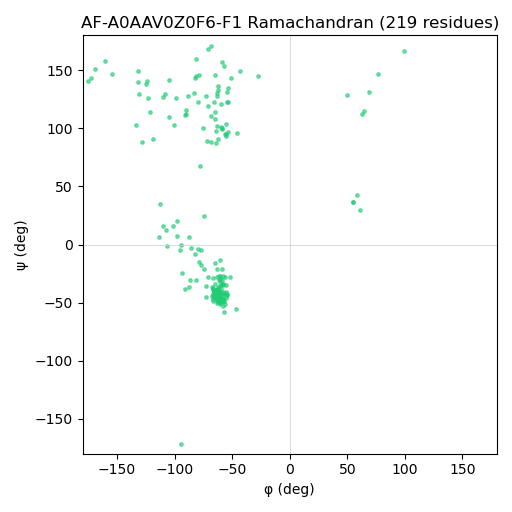A 1 191 ? -0.965 14.559 -3.404 1.00 89.00 191 GLN A C 1
ATOM 1487 O O . GLN A 1 191 ? 0.240 14.317 -3.326 1.00 89.00 191 GLN A O 1
ATOM 1492 N N . GLU A 1 192 ? -1.444 15.755 -3.067 1.00 89.31 192 GLU A N 1
ATOM 1493 C CA . GLU A 1 192 ? -0.591 16.829 -2.551 1.00 89.31 192 GLU A CA 1
ATOM 1494 C C . GLU A 1 192 ? 0.064 16.450 -1.224 1.00 89.31 192 GLU A C 1
ATOM 1496 O O . GLU A 1 192 ? 1.246 16.727 -1.020 1.00 89.31 192 GLU A O 1
ATOM 1501 N N . THR A 1 193 ? -0.679 15.782 -0.340 1.00 87.69 193 THR A N 1
ATOM 1502 C CA . THR A 1 193 ? -0.150 15.260 0.924 1.00 87.69 193 THR A CA 1
ATOM 1503 C C . THR A 1 193 ? 0.959 14.251 0.667 1.00 87.69 193 THR A C 1
ATOM 1505 O O . THR A 1 193 ? 2.053 14.401 1.207 1.00 87.69 193 THR A O 1
ATOM 1508 N N . VAL A 1 194 ? 0.713 13.253 -0.187 1.00 90.06 194 VAL A N 1
ATOM 1509 C CA . VAL A 1 194 ? 1.712 12.235 -0.526 1.00 90.06 194 VAL A CA 1
ATOM 1510 C C . VAL A 1 194 ? 2.950 12.891 -1.134 1.00 90.06 194 VAL A C 1
ATOM 1512 O O . VAL A 1 194 ? 4.057 12.625 -0.673 1.00 90.06 194 VAL A O 1
ATOM 1515 N N . LYS A 1 195 ? 2.790 13.821 -2.085 1.00 91.44 195 LYS A N 1
ATOM 1516 C CA . LYS A 1 195 ? 3.912 14.577 -2.670 1.00 91.44 195 LYS A CA 1
ATOM 1517 C C . LYS A 1 195 ? 4.709 15.340 -1.612 1.00 91.44 195 LYS A C 1
ATOM 1519 O O . LYS A 1 195 ? 5.934 15.224 -1.583 1.00 91.44 195 LYS A O 1
ATOM 1524 N N . LYS A 1 196 ? 4.040 16.084 -0.724 1.00 90.50 196 LYS A N 1
ATOM 1525 C CA . LYS A 1 196 ? 4.692 16.819 0.373 1.00 90.50 196 LYS A CA 1
ATOM 1526 C C . LYS A 1 196 ? 5.464 15.870 1.285 1.00 90.50 196 LYS A C 1
ATOM 1528 O O . LYS A 1 196 ? 6.644 16.101 1.524 1.00 90.50 196 LYS A O 1
ATOM 1533 N N . SER A 1 197 ? 4.853 14.771 1.722 1.00 87.38 197 SER A N 1
ATOM 1534 C CA . SER A 1 197 ? 5.516 13.790 2.583 1.00 87.38 197 SER A CA 1
ATOM 1535 C C . SER A 1 197 ? 6.703 13.119 1.904 1.00 87.38 197 SER A C 1
ATOM 1537 O O . SER A 1 197 ? 7.733 12.955 2.553 1.00 87.38 197 SER A O 1
ATOM 1539 N N . LEU A 1 198 ? 6.604 12.772 0.617 1.00 90.75 198 LEU A N 1
ATOM 1540 C CA . LEU A 1 198 ? 7.734 12.231 -0.139 1.00 90.75 198 LEU A CA 1
ATOM 1541 C C . LEU A 1 198 ? 8.903 13.222 -0.150 1.00 90.75 198 LEU A C 1
ATOM 1543 O O . LEU A 1 198 ? 10.030 12.838 0.155 1.00 90.75 198 LEU A O 1
ATOM 1547 N N . ILE A 1 199 ? 8.638 14.501 -0.442 1.00 90.56 199 ILE A N 1
ATOM 1548 C CA . ILE A 1 199 ? 9.657 15.560 -0.479 1.00 90.56 199 ILE A CA 1
ATOM 1549 C C . ILE A 1 199 ? 10.287 15.765 0.902 1.00 90.56 199 ILE A C 1
ATOM 1551 O O . ILE A 1 199 ? 11.511 15.739 1.014 1.00 90.56 199 ILE A O 1
ATOM 1555 N N . SER A 1 200 ? 9.476 15.917 1.951 1.00 87.50 200 SER A N 1
ATOM 1556 C CA . SER A 1 200 ? 9.956 16.151 3.319 1.00 87.50 200 SER A CA 1
ATOM 1557 C C . SER A 1 200 ? 10.781 14.990 3.875 1.00 87.50 200 SER A C 1
ATOM 1559 O O . SER A 1 200 ? 11.659 15.211 4.701 1.00 87.50 200 SER A O 1
ATOM 1561 N N . ASN A 1 201 ? 10.532 13.763 3.412 1.00 83.81 201 ASN A N 1
ATOM 1562 C CA . ASN A 1 201 ? 11.200 12.555 3.902 1.00 83.81 201 ASN A CA 1
ATOM 1563 C C . ASN A 1 201 ? 12.215 11.975 2.903 1.00 83.81 201 ASN A C 1
ATOM 1565 O O . ASN A 1 201 ? 12.702 10.859 3.085 1.00 83.81 201 ASN A O 1
ATOM 1569 N N . ASN A 1 202 ? 12.580 12.711 1.850 1.00 84.88 202 ASN A N 1
ATOM 1570 C CA . ASN A 1 202 ? 13.500 12.202 0.829 1.00 84.88 202 ASN A CA 1
ATOM 1571 C C . ASN A 1 202 ? 14.920 11.924 1.367 1.00 84.88 202 ASN A C 1
ATOM 1573 O O . ASN A 1 202 ? 15.676 11.196 0.727 1.00 84.88 202 ASN A O 1
ATOM 1577 N N . ASN A 1 203 ? 15.269 12.445 2.546 1.00 87.25 203 ASN A N 1
ATOM 1578 C CA . ASN A 1 203 ? 16.526 12.216 3.263 1.00 87.25 203 ASN A CA 1
ATOM 1579 C C . ASN A 1 203 ? 16.313 11.422 4.562 1.00 87.25 203 ASN A C 1
ATOM 1581 O O . ASN A 1 203 ? 17.000 11.654 5.554 1.00 87.25 203 ASN A O 1
ATOM 1585 N N . HIS A 1 204 ? 15.355 10.488 4.563 1.00 85.62 204 HIS A N 1
ATOM 1586 C CA . HIS A 1 204 ? 15.118 9.587 5.691 1.00 85.62 204 HIS A CA 1
ATOM 1587 C C . HIS A 1 204 ? 16.412 8.893 6.145 1.00 85.62 204 HIS A C 1
ATOM 1589 O O . HIS A 1 204 ? 17.219 8.460 5.321 1.00 85.62 204 HIS A O 1
ATOM 1595 N N . THR A 1 205 ? 16.563 8.687 7.455 1.00 86.31 205 THR A N 1
ATOM 1596 C CA . THR A 1 205 ? 17.698 7.957 8.062 1.00 86.31 205 THR A CA 1
ATOM 1597 C C . THR A 1 205 ? 17.826 6.516 7.559 1.00 86.31 205 THR A C 1
ATOM 1599 O O . THR A 1 205 ? 18.901 5.923 7.593 1.00 86.31 205 THR A O 1
ATOM 1602 N N . ASN A 1 206 ? 16.733 5.961 7.033 1.00 87.69 206 ASN A N 1
ATOM 1603 C CA . ASN A 1 206 ? 16.713 4.654 6.402 1.00 87.69 206 ASN A CA 1
ATOM 1604 C C . ASN A 1 206 ? 17.008 4.850 4.912 1.00 87.69 206 ASN A C 1
ATOM 1606 O O . ASN A 1 206 ? 16.194 5.404 4.169 1.00 87.69 206 ASN A O 1
ATOM 1610 N N . SER A 1 207 ? 18.172 4.368 4.476 1.00 89.75 207 SER A N 1
ATOM 1611 C CA . SER A 1 207 ? 18.635 4.562 3.100 1.00 89.75 207 SER A CA 1
ATOM 1612 C C . SER A 1 207 ? 17.714 3.945 2.039 1.00 89.75 207 SER A C 1
ATOM 1614 O O . SER A 1 207 ? 17.677 4.449 0.918 1.00 89.75 207 SER A O 1
ATOM 1616 N N . GLN A 1 208 ? 16.962 2.886 2.366 1.00 91.19 208 GLN A N 1
ATOM 1617 C CA . GLN A 1 208 ? 16.006 2.263 1.442 1.00 91.19 208 GLN A CA 1
ATOM 1618 C C . GLN A 1 208 ? 14.773 3.147 1.258 1.00 91.19 208 GLN A C 1
ATOM 1620 O O . GLN A 1 208 ? 14.370 3.400 0.127 1.00 91.19 208 GLN A O 1
ATOM 1625 N N . VAL A 1 209 ? 14.234 3.685 2.358 1.00 89.44 209 VAL A N 1
ATOM 1626 C CA . VAL A 1 209 ? 13.108 4.636 2.331 1.00 89.44 209 VAL A CA 1
ATOM 1627 C C . VAL A 1 209 ? 13.502 5.905 1.576 1.00 89.44 209 VAL A C 1
ATOM 1629 O O . VAL A 1 209 ? 12.792 6.325 0.667 1.00 89.44 209 VAL A O 1
ATOM 1632 N N . SER A 1 210 ? 14.674 6.475 1.882 1.00 91.00 210 SER A N 1
ATOM 1633 C CA . SER A 1 210 ? 15.193 7.661 1.185 1.00 91.00 210 SER A CA 1
ATOM 1634 C C . SER A 1 210 ? 15.343 7.421 -0.323 1.00 91.00 210 SER A C 1
ATOM 1636 O O . SER A 1 210 ? 14.895 8.238 -1.128 1.00 91.00 210 SER A O 1
ATOM 1638 N N . SER A 1 211 ? 15.945 6.292 -0.712 1.00 93.38 211 SER A N 1
ATOM 1639 C CA . SER A 1 211 ? 16.142 5.902 -2.113 1.00 93.38 211 SER A CA 1
ATOM 1640 C C . SER A 1 211 ? 14.809 5.732 -2.848 1.00 93.38 211 SER A C 1
ATOM 1642 O O . SER A 1 211 ? 14.609 6.322 -3.913 1.00 93.38 211 SER A O 1
ATOM 1644 N N . LEU A 1 212 ? 13.856 5.016 -2.242 1.00 94.50 212 LEU A N 1
ATOM 1645 C CA . LEU A 1 212 ? 12.512 4.853 -2.789 1.00 94.50 212 LEU A CA 1
ATOM 1646 C C . LEU A 1 212 ? 11.800 6.199 -2.964 1.00 94.50 212 LEU A C 1
ATOM 1648 O O . LEU A 1 212 ? 11.230 6.458 -4.021 1.00 94.50 212 LEU A O 1
ATOM 1652 N N . PHE A 1 213 ? 11.844 7.075 -1.960 1.00 94.06 213 PHE A N 1
ATOM 1653 C CA . PHE A 1 213 ? 11.136 8.356 -2.011 1.00 94.06 213 PHE A CA 1
ATOM 1654 C C . PHE A 1 213 ? 11.726 9.264 -3.089 1.00 94.06 213 PHE A C 1
ATOM 1656 O O . PHE A 1 213 ? 10.979 9.883 -3.842 1.00 94.06 213 PHE A O 1
ATOM 1663 N N . LYS A 1 214 ? 13.057 9.292 -3.233 1.00 93.56 214 LYS A N 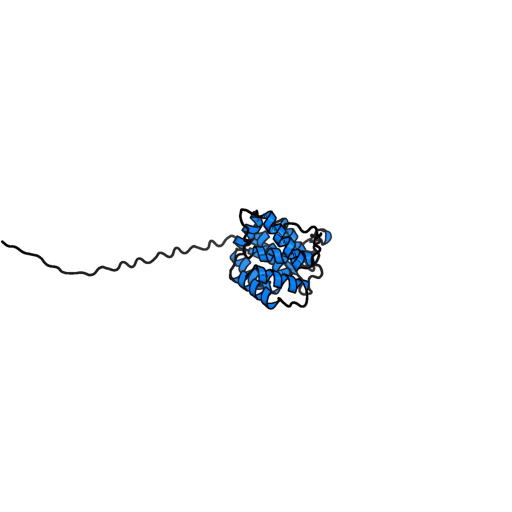1
ATOM 1664 C CA . LYS A 1 214 ? 13.743 10.005 -4.323 1.00 93.56 214 LYS A CA 1
ATOM 1665 C C . LYS A 1 214 ? 13.306 9.501 -5.698 1.00 93.56 214 LYS A C 1
ATOM 1667 O O . LYS A 1 214 ? 13.021 10.314 -6.576 1.00 93.56 214 LYS A O 1
ATOM 1672 N N . TYR A 1 215 ? 13.213 8.184 -5.868 1.00 94.50 215 TYR A N 1
ATOM 1673 C CA . TYR A 1 215 ? 12.721 7.573 -7.101 1.00 94.50 215 TYR A CA 1
ATOM 1674 C C . TYR A 1 215 ? 11.262 7.958 -7.396 1.00 94.50 215 TYR A C 1
ATOM 1676 O O . TYR A 1 215 ? 10.964 8.427 -8.493 1.00 94.50 215 TYR A O 1
ATOM 1684 N N . LEU A 1 216 ? 10.366 7.845 -6.409 1.00 93.44 216 LEU A N 1
ATOM 1685 C CA . LEU A 1 216 ? 8.957 8.225 -6.563 1.00 93.44 216 LEU A CA 1
ATOM 1686 C C . LEU A 1 216 ? 8.806 9.713 -6.912 1.00 93.44 216 LEU A C 1
ATOM 1688 O O . LEU A 1 216 ? 8.055 10.050 -7.820 1.00 93.44 216 LEU A O 1
ATOM 1692 N N . ILE A 1 217 ? 9.563 10.607 -6.267 1.00 92.56 217 ILE A N 1
ATOM 1693 C CA . ILE A 1 217 ? 9.572 12.040 -6.613 1.00 92.56 217 ILE A CA 1
ATOM 1694 C C . ILE A 1 217 ? 9.977 12.253 -8.071 1.00 92.56 217 ILE A C 1
ATOM 1696 O O . ILE A 1 217 ? 9.392 13.099 -8.737 1.00 92.56 217 ILE A O 1
ATOM 1700 N N . ALA A 1 218 ? 10.976 11.521 -8.570 1.00 91.69 218 ALA A N 1
ATOM 1701 C CA . ALA A 1 218 ? 11.449 11.682 -9.941 1.00 91.69 218 ALA A CA 1
ATOM 1702 C C . ALA A 1 218 ? 10.384 11.297 -10.980 1.00 91.69 218 ALA A C 1
ATOM 1704 O O . ALA A 1 218 ? 10.323 11.929 -12.030 1.00 91.69 218 ALA A O 1
ATOM 1705 N N . ILE A 1 219 ? 9.547 10.302 -10.679 1.00 89.00 219 ILE A N 1
ATOM 1706 C CA . ILE A 1 219 ? 8.506 9.804 -11.592 1.00 89.00 219 ILE A CA 1
ATOM 1707 C C . ILE A 1 219 ? 7.198 10.586 -11.485 1.00 89.00 219 ILE A C 1
ATOM 1709 O O . ILE A 1 219 ? 6.479 10.701 -12.470 1.00 89.00 219 ILE A O 1
ATOM 1713 N N . LEU A 1 220 ? 6.882 11.127 -10.308 1.00 87.44 220 LEU A N 1
ATOM 1714 C CA . LEU A 1 220 ? 5.633 11.857 -10.054 1.00 87.44 220 LEU A CA 1
ATOM 1715 C C . LEU A 1 220 ? 5.700 13.362 -10.388 1.00 87.44 220 LEU A C 1
ATOM 1717 O O . LEU A 1 220 ? 4.768 14.106 -10.044 1.00 87.44 220 LEU A O 1
ATOM 1721 N N . ARG A 1 221 ? 6.810 13.809 -10.988 1.00 73.56 221 ARG A N 1
ATOM 1722 C CA . ARG A 1 221 ? 6.991 15.159 -11.542 1.00 73.56 221 ARG A CA 1
ATOM 1723 C C . ARG A 1 221 ? 6.191 15.321 -12.825 1.00 73.56 221 ARG A C 1
ATOM 1725 O O . ARG A 1 221 ? 5.480 16.345 -12.899 1.00 73.56 221 ARG A O 1
#

Radius of gyration: 25.73 Å; Cα contacts (8 Å, |Δi|>4): 266; chains: 1; bounding box: 66×80×74 Å

Secondary structure (DSSP, 8-state):
-----------------------------PPPEEEEEEEE-TT--TT-HHHHHHHHHHHH--SHHHHHHHHHHHHHHH-GGGHHHHHHHHHHTTEEEEEEEETTTTTTTT--GGGS----HHHHHHHHHHHHHHHT-----TTT-HHHHHHHHHHHHHHHHT--TT------S-HHHHHHHHHHH--HHHHHHHHHHHHHTTT-SSHHHHHHHHHHHHH--

pLDDT: mean 83.0, std 18.94, range [31.16, 97.62]

Organism: Vicia faba (NCBI:txid3906)

Foldseek 3Di:
DDDDDDDDDDDDDDPPPPDPPPPPPPPPLPAAAEEEAFEEDPVADPFLLSLQVLLVQLLVDPDLLNVLRSLLSLLCRVPVVLVVVSCVLSVSLRYDYDYDYPPVCCVVVVNDPVPTDNAGPLNSQLVNLVSLCLQQDDDDDPVCDDQNSVVVSSQVSSVLLVHDSPPPDGDSDDPVSSVSSNVRSHDPSSNVVLLVVLVVCCPPPPSSSVSNSVVSNVVSD